Protein AF-A0A7C7C1B9-F1 (afdb_monomer)

Foldseek 3Di:
DVVVVVVVVVVVVVVVVVPPPVPPDDDDDDLPPVPPVDNDPVSVVVVVVCVVCVDPPLAWDDDPWKIKGWPFFAFPVVLQVVQVPDPDDKGWAALVRLQVCLVSDDQAAKEFHPDDAPVQWGWIAHSNPRDIDTDNDRDRHRYITMIMDTHDQDKDKDKQKDLDPVSRVVVVVVCVVVVKDWDDDWDWDPDDPGTMTMTMTMDTDD

pLDDT: mean 80.27, std 14.42, range [42.56, 96.5]

Secondary structure (DSSP, 8-state):
-HHHHHHHHHHHHHHHTS--------SSPPS-SS-SSS--HHHHHHHHHHTT-SS-TTTEEE-SSEEEEEEEE--HHHHHHHHHHSSSS-EEPPHHHHHHTTTTS-TT-EEE-----BTTBEEEEETTT--EEEES---TTTEEEEEEEE---PEEEEEEEESSHHHHHHHHHHHHHTTPEEEEEEEEE-SSSS-EEEEEEEEE--

Mean predicted aligned error: 16.55 Å

Nearest PDB structures (foldseek):
  8uch-assembly1_A-2  TM=5.523E-01  e=2.342E+00  Palaeococcus pacificus DY20341
  8ucg-assembly1_B  TM=5.510E-01  e=2.798E+00  Pa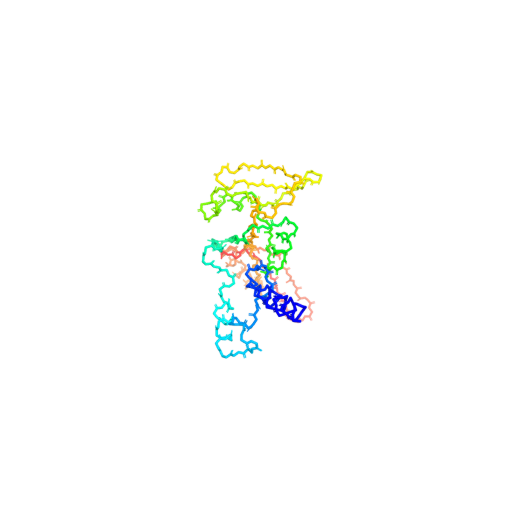laeococcus pacificus DY20341
  8uce-assembly1_B-2  TM=5.538E-01  e=4.771E+00  Palaeococcus pacificus DY20341
  7dl8-assembly1_B  TM=6.533E-01  e=8.635E+00  Trypanosoma brucei
  7dl8-assembly1_C  TM=4.829E-01  e=9.723E+00  Trypanosoma brucei

Structure (mmCIF, N/CA/C/O backbone):
data_AF-A0A7C7C1B9-F1
#
_entry.id   AF-A0A7C7C1B9-F1
#
loop_
_atom_site.group_PDB
_atom_site.id
_atom_site.type_symbol
_atom_site.label_atom_id
_atom_site.label_alt_id
_atom_site.label_comp_id
_atom_site.label_asym_id
_atom_site.label_entity_id
_atom_site.label_seq_id
_atom_site.pdbx_PDB_ins_code
_atom_site.Cartn_x
_atom_site.Cartn_y
_atom_site.Cartn_z
_atom_site.occupancy
_atom_site.B_iso_or_equiv
_atom_site.auth_seq_id
_atom_site.auth_comp_id
_atom_site.auth_asym_id
_atom_site.auth_atom_id
_atom_site.pdbx_PDB_model_num
ATOM 1 N N . MET A 1 1 ? 59.249 -23.627 -19.022 1.00 55.31 1 MET A N 1
ATOM 2 C CA . MET A 1 1 ? 59.099 -22.257 -18.481 1.00 55.31 1 MET A CA 1
ATOM 3 C C . MET A 1 1 ? 57.807 -21.591 -18.950 1.00 55.31 1 MET A C 1
ATOM 5 O O . MET A 1 1 ? 57.074 -21.107 -18.104 1.00 55.31 1 MET A O 1
ATOM 9 N N . ASN A 1 2 ? 57.465 -21.652 -20.243 1.00 53.84 2 ASN A N 1
ATOM 10 C CA . ASN A 1 2 ? 56.267 -20.988 -20.789 1.00 53.84 2 ASN A CA 1
ATOM 11 C C . ASN A 1 2 ? 54.947 -21.458 -20.151 1.00 53.84 2 ASN A C 1
ATOM 13 O O . ASN A 1 2 ? 54.157 -20.623 -19.739 1.00 53.84 2 ASN A O 1
ATOM 17 N N . TYR A 1 3 ? 54.757 -22.766 -19.949 1.00 66.44 3 TYR A N 1
ATOM 18 C CA . TYR A 1 3 ? 53.539 -23.308 -19.323 1.00 66.44 3 TYR A CA 1
ATOM 19 C C . TYR A 1 3 ? 53.354 -22.902 -17.854 1.00 66.44 3 TYR A C 1
ATOM 21 O O . TYR A 1 3 ? 52.227 -22.758 -17.393 1.00 66.44 3 TYR A O 1
ATOM 29 N N . LEU A 1 4 ? 54.458 -22.682 -17.131 1.00 71.50 4 LEU A N 1
ATOM 30 C CA . LEU A 1 4 ? 54.432 -22.224 -15.740 1.00 71.50 4 LEU A CA 1
ATOM 31 C C . LEU A 1 4 ? 53.971 -20.768 -15.655 1.00 71.50 4 LEU A C 1
ATOM 33 O O . LEU A 1 4 ? 53.161 -20.436 -14.801 1.00 71.50 4 LEU A O 1
ATOM 37 N N . ILE A 1 5 ? 54.434 -19.927 -16.583 1.00 75.81 5 ILE A N 1
ATOM 38 C CA . ILE A 1 5 ? 54.015 -18.524 -16.681 1.00 75.81 5 ILE A CA 1
ATOM 39 C C . ILE A 1 5 ? 52.535 -18.440 -17.082 1.00 75.81 5 ILE A C 1
ATOM 41 O O . ILE A 1 5 ? 51.790 -17.665 -16.493 1.00 75.81 5 ILE A O 1
ATOM 45 N N . THR A 1 6 ? 52.076 -19.281 -18.016 1.00 76.50 6 THR A N 1
ATOM 46 C CA . THR A 1 6 ? 50.658 -19.334 -18.412 1.00 76.50 6 THR A CA 1
ATOM 47 C C . THR A 1 6 ? 49.750 -19.760 -17.256 1.00 76.50 6 THR A C 1
ATOM 49 O O . THR A 1 6 ? 48.696 -19.162 -17.069 1.00 76.50 6 THR A O 1
ATOM 52 N N . LEU A 1 7 ? 50.169 -20.736 -16.443 1.00 75.25 7 LEU A N 1
ATOM 53 C CA . LEU A 1 7 ? 49.433 -21.159 -15.245 1.00 75.25 7 LEU A CA 1
ATOM 54 C C . LEU A 1 7 ? 49.369 -20.062 -14.178 1.00 75.25 7 LEU A C 1
ATOM 56 O O . LEU A 1 7 ? 48.325 -19.872 -13.562 1.00 75.25 7 LEU A O 1
ATOM 60 N N . LEU A 1 8 ? 50.458 -19.315 -13.991 1.00 75.94 8 LEU A N 1
ATOM 61 C CA . LEU A 1 8 ? 50.521 -18.208 -13.036 1.00 75.94 8 LEU A CA 1
ATOM 62 C C . LEU A 1 8 ? 49.602 -17.051 -13.449 1.00 75.94 8 LEU A C 1
ATOM 64 O O . LEU A 1 8 ? 48.880 -16.513 -12.615 1.00 75.94 8 LEU A O 1
ATOM 68 N N . ILE A 1 9 ? 49.574 -16.713 -14.741 1.00 74.81 9 ILE A N 1
ATOM 69 C CA . ILE A 1 9 ? 48.683 -15.678 -15.285 1.00 74.81 9 ILE A CA 1
ATOM 70 C C . ILE A 1 9 ? 47.219 -16.134 -15.222 1.00 74.81 9 ILE A C 1
ATOM 72 O O . ILE A 1 9 ? 46.364 -15.354 -14.810 1.00 74.81 9 ILE A O 1
ATOM 76 N N . ALA A 1 10 ? 46.928 -17.397 -15.554 1.00 71.31 10 ALA A N 1
ATOM 77 C CA . ALA A 1 10 ? 45.582 -17.955 -15.439 1.00 71.31 10 ALA A CA 1
ATOM 78 C C . ALA A 1 10 ? 45.087 -17.926 -13.983 1.00 71.31 10 ALA A C 1
ATOM 80 O O . ALA A 1 10 ? 43.992 -17.429 -13.726 1.00 71.31 10 ALA A O 1
ATOM 81 N N . ALA A 1 11 ? 45.916 -18.352 -13.024 1.00 69.69 11 ALA A N 1
ATOM 82 C CA . ALA A 1 11 ? 45.589 -18.304 -11.601 1.00 69.69 11 ALA A CA 1
ATOM 83 C C . ALA A 1 11 ? 45.361 -16.866 -11.104 1.00 69.69 11 ALA A C 1
ATOM 85 O O . ALA A 1 11 ? 44.390 -16.615 -10.398 1.00 69.69 11 ALA A O 1
ATOM 86 N N . LEU A 1 12 ? 46.196 -15.902 -11.500 1.00 68.69 12 LEU A N 1
ATOM 87 C CA . LEU A 1 12 ? 46.015 -14.495 -11.117 1.00 68.69 12 LEU A CA 1
ATOM 88 C C . LEU A 1 12 ? 44.748 -13.882 -11.734 1.00 68.69 12 LEU A C 1
ATOM 90 O O . LEU A 1 12 ? 44.029 -13.158 -11.051 1.00 68.69 12 LEU A O 1
ATOM 94 N N . SER A 1 13 ? 44.434 -14.212 -12.991 1.00 65.38 13 SER A N 1
ATOM 95 C CA . SER A 1 13 ? 43.221 -13.726 -13.661 1.00 65.38 13 SER A CA 1
ATOM 96 C C . SER A 1 13 ? 41.937 -14.316 -13.066 1.00 65.38 13 SER A C 1
ATOM 98 O O . SER A 1 13 ? 40.980 -13.581 -12.857 1.00 65.38 13 SER A O 1
ATOM 100 N N . LEU A 1 14 ? 41.925 -15.604 -12.704 1.00 58.59 14 LEU A N 1
ATOM 101 C CA . LEU A 1 14 ? 40.762 -16.265 -12.098 1.00 58.59 14 LEU A CA 1
ATOM 102 C C . LEU A 1 14 ? 40.470 -15.764 -10.674 1.00 58.59 14 LEU A C 1
ATOM 104 O O . LEU A 1 14 ? 39.310 -15.709 -10.282 1.00 58.59 14 LEU A O 1
ATOM 108 N N . ASN A 1 15 ? 41.493 -15.343 -9.921 1.00 58.72 15 ASN A N 1
ATOM 109 C CA . ASN A 1 15 ? 41.298 -14.712 -8.610 1.00 58.72 15 ASN A CA 1
ATOM 110 C C . ASN A 1 15 ? 40.825 -13.250 -8.725 1.00 58.72 15 ASN A C 1
ATOM 112 O O . ASN A 1 15 ? 40.038 -12.801 -7.893 1.00 58.72 15 ASN A O 1
ATOM 116 N N . ALA A 1 16 ? 41.245 -12.520 -9.768 1.00 55.50 16 ALA A N 1
ATOM 117 C CA . ALA A 1 16 ? 40.831 -11.132 -9.998 1.00 55.50 16 ALA A CA 1
ATOM 118 C C . ALA A 1 16 ? 39.335 -10.988 -10.346 1.00 55.50 16 ALA A C 1
ATOM 120 O O . ALA A 1 16 ? 38.751 -9.950 -10.056 1.00 55.50 16 ALA A O 1
ATOM 121 N N . PHE A 1 17 ? 38.704 -12.031 -10.901 1.00 52.88 17 PHE A N 1
ATOM 122 C CA . PHE A 1 17 ? 37.262 -12.057 -11.193 1.00 52.88 17 PHE A CA 1
ATOM 123 C C . PHE A 1 17 ? 36.397 -12.685 -10.084 1.00 52.88 17 PHE A C 1
ATOM 125 O O . PHE A 1 17 ? 35.184 -12.748 -10.247 1.00 52.88 17 PHE A O 1
ATOM 132 N N . SER A 1 18 ? 36.979 -13.118 -8.954 1.00 46.09 18 SER A N 1
ATOM 133 C CA . SER A 1 18 ? 36.190 -13.487 -7.759 1.00 46.09 18 SER A CA 1
ATOM 134 C C . SER A 1 18 ? 35.893 -12.300 -6.838 1.00 46.09 18 SER A C 1
ATOM 136 O O . SER A 1 18 ? 35.106 -12.430 -5.908 1.00 46.09 18 SER A O 1
ATOM 138 N N . GLN A 1 19 ? 36.439 -11.117 -7.145 1.00 44.91 19 GLN A N 1
ATOM 139 C CA . GLN A 1 19 ? 35.909 -9.851 -6.640 1.00 44.91 19 GLN A CA 1
ATOM 140 C C . GLN A 1 19 ? 34.651 -9.496 -7.438 1.00 44.91 19 GLN A C 1
ATOM 142 O O . GLN A 1 19 ? 34.566 -8.455 -8.087 1.00 44.91 19 GLN A O 1
ATOM 147 N N . SER A 1 20 ? 33.661 -10.390 -7.425 1.00 43.84 20 SER A N 1
ATOM 148 C CA . SER A 1 20 ? 32.293 -9.919 -7.512 1.00 43.84 20 SER A CA 1
ATOM 149 C C . SER A 1 20 ? 32.076 -9.134 -6.226 1.00 43.84 20 SER A C 1
ATOM 151 O O . SER A 1 20 ? 31.719 -9.700 -5.196 1.00 43.84 20 SER A O 1
ATOM 153 N N . ASP A 1 21 ? 32.344 -7.831 -6.285 1.00 43.69 21 ASP A N 1
ATOM 154 C CA . ASP A 1 21 ? 31.550 -6.860 -5.549 1.00 43.69 21 ASP A CA 1
ATOM 155 C C . ASP A 1 21 ? 30.103 -7.256 -5.857 1.00 43.69 21 ASP A C 1
ATOM 157 O O . ASP A 1 21 ? 29.580 -6.935 -6.924 1.00 43.69 21 ASP A O 1
ATOM 161 N N . GLY A 1 22 ? 29.504 -8.061 -4.975 1.00 42.56 22 GLY A N 1
ATOM 162 C CA . GLY A 1 22 ? 28.132 -8.564 -5.039 1.00 42.56 22 GLY A CA 1
ATOM 163 C C . GLY A 1 22 ? 27.126 -7.436 -4.831 1.00 42.56 22 GLY A C 1
ATOM 164 O O . GLY A 1 22 ? 26.158 -7.577 -4.094 1.00 42.56 22 GLY A O 1
ATOM 165 N N . ARG A 1 23 ? 27.380 -6.291 -5.467 1.00 47.28 23 ARG A N 1
ATOM 166 C CA . ARG A 1 23 ? 26.501 -5.141 -5.604 1.00 47.28 23 ARG A CA 1
ATOM 167 C C . ARG A 1 23 ? 25.443 -5.448 -6.655 1.00 47.28 23 ARG A C 1
ATOM 169 O O . ARG A 1 23 ? 25.322 -4.744 -7.647 1.00 47.28 23 ARG A O 1
ATOM 176 N N . GLU A 1 24 ? 24.683 -6.500 -6.432 1.00 46.44 24 GLU A N 1
ATOM 177 C CA . GLU A 1 24 ? 23.381 -6.675 -7.056 1.00 46.44 24 GLU A CA 1
ATOM 178 C C . GLU A 1 24 ? 22.491 -7.314 -5.992 1.00 46.44 24 GLU A C 1
ATOM 180 O O . GLU A 1 24 ? 22.375 -8.528 -5.859 1.00 46.44 24 GLU A O 1
ATOM 185 N N . TYR A 1 25 ? 21.919 -6.439 -5.160 1.00 44.84 25 TYR A N 1
ATOM 186 C CA . TYR A 1 25 ? 20.682 -6.729 -4.438 1.00 44.84 25 TYR A CA 1
ATOM 187 C C . TYR A 1 25 ? 19.632 -7.228 -5.453 1.00 44.84 25 TYR A C 1
ATOM 189 O O . TYR A 1 25 ? 19.584 -6.697 -6.566 1.00 44.84 25 TYR A O 1
ATOM 197 N N . PRO A 1 26 ? 18.775 -8.197 -5.081 1.00 56.22 26 PRO A N 1
ATOM 198 C CA . PRO A 1 26 ? 17.782 -7.902 -4.055 1.00 56.22 26 PRO A CA 1
ATOM 199 C C . PRO A 1 26 ? 17.567 -9.036 -3.036 1.00 56.22 26 PRO A C 1
ATOM 201 O O . PRO A 1 26 ? 17.027 -10.078 -3.382 1.00 56.22 26 PRO A O 1
ATOM 204 N N . PHE A 1 27 ? 17.900 -8.754 -1.769 1.00 48.44 27 PHE A N 1
ATOM 205 C CA . PHE A 1 27 ? 17.493 -9.463 -0.540 1.00 48.44 27 PHE A CA 1
ATOM 206 C C . PHE A 1 27 ? 17.884 -10.954 -0.365 1.00 48.44 27 PHE A C 1
ATOM 208 O O . PHE A 1 27 ? 17.813 -11.742 -1.306 1.00 48.44 27 PHE A O 1
ATOM 215 N N . PRO A 1 28 ? 18.194 -11.404 0.875 1.00 55.09 28 PRO A N 1
ATOM 216 C CA . PRO A 1 28 ? 18.396 -10.651 2.125 1.00 55.09 28 PRO A CA 1
ATOM 217 C C . PRO A 1 28 ? 19.850 -10.167 2.298 1.00 55.09 28 PRO A C 1
ATOM 219 O O . PRO A 1 28 ? 20.775 -10.759 1.744 1.00 55.09 28 PRO A O 1
ATOM 222 N N . SER A 1 29 ? 20.046 -9.105 3.088 1.00 61.16 29 SER A N 1
ATOM 223 C CA . SER A 1 29 ? 21.346 -8.492 3.409 1.00 61.16 29 SER A CA 1
ATOM 224 C C . SER A 1 29 ? 22.395 -9.522 3.834 1.00 61.16 29 SER A C 1
ATOM 226 O O . SER A 1 29 ? 22.133 -10.350 4.708 1.00 61.16 29 SER A O 1
ATOM 228 N N . ASN A 1 30 ? 23.597 -9.443 3.256 1.00 67.81 30 ASN A N 1
ATOM 229 C CA . ASN A 1 30 ? 24.732 -10.235 3.720 1.00 67.81 30 ASN A CA 1
ATOM 230 C C . ASN A 1 30 ? 25.112 -9.786 5.148 1.00 67.81 30 ASN A C 1
ATOM 232 O O . ASN A 1 30 ? 25.435 -8.611 5.322 1.00 67.81 30 ASN A O 1
ATOM 236 N N . PRO A 1 31 ? 25.076 -10.673 6.161 1.00 70.12 31 PRO A N 1
ATOM 237 C CA . PRO A 1 31 ? 25.406 -10.319 7.543 1.00 70.12 31 PRO A CA 1
ATOM 238 C C . PRO A 1 31 ? 26.904 -10.073 7.787 1.00 70.12 31 PRO A C 1
ATOM 240 O O . PRO A 1 31 ? 27.262 -9.679 8.889 1.00 70.12 31 PRO A O 1
ATOM 243 N N . ASP A 1 32 ? 27.762 -10.323 6.797 1.00 76.75 32 ASP A N 1
ATOM 244 C CA . ASP A 1 32 ? 29.172 -9.918 6.760 1.00 76.75 32 ASP A CA 1
ATOM 245 C C . ASP A 1 32 ? 29.302 -8.737 5.780 1.00 76.75 32 ASP A C 1
ATOM 247 O O . ASP A 1 32 ? 29.517 -8.915 4.577 1.00 76.75 32 ASP A O 1
ATOM 251 N N . VAL A 1 33 ? 29.036 -7.527 6.278 1.00 71.38 33 VAL A N 1
ATOM 252 C CA . VAL A 1 33 ? 28.913 -6.311 5.455 1.00 71.38 33 VAL A CA 1
ATOM 253 C C . VAL A 1 33 ? 30.269 -5.893 4.893 1.00 71.38 33 VAL A C 1
ATOM 255 O O . VAL A 1 33 ? 30.353 -5.414 3.760 1.00 71.38 33 VAL A O 1
ATOM 258 N N . ASN A 1 34 ? 31.334 -6.088 5.667 1.00 77.75 34 ASN A N 1
ATOM 259 C CA . ASN A 1 34 ? 32.685 -5.708 5.272 1.00 77.75 34 ASN A CA 1
ATOM 260 C C . ASN A 1 34 ? 33.427 -6.804 4.471 1.00 77.75 34 ASN A C 1
ATOM 262 O O . ASN A 1 34 ? 34.518 -6.540 3.955 1.00 77.75 34 ASN A O 1
ATOM 266 N N . ALA A 1 35 ? 32.814 -7.985 4.319 1.00 72.44 35 ALA A N 1
ATOM 267 C CA . ALA A 1 35 ? 33.312 -9.144 3.583 1.00 72.44 35 ALA A CA 1
ATOM 268 C C . ALA A 1 35 ? 34.678 -9.663 4.073 1.00 72.44 35 ALA A C 1
ATOM 270 O O . ALA A 1 35 ? 35.482 -10.166 3.278 1.00 72.44 35 ALA A O 1
ATOM 271 N N . ASP A 1 36 ? 34.959 -9.546 5.373 1.00 81.00 36 ASP A N 1
ATOM 272 C CA . ASP A 1 36 ? 36.196 -10.041 5.987 1.00 81.00 36 ASP A CA 1
ATOM 273 C C . ASP A 1 36 ? 36.152 -11.545 6.321 1.00 81.00 36 ASP A C 1
ATOM 275 O O . ASP A 1 36 ? 37.164 -12.132 6.729 1.00 81.00 36 ASP A O 1
ATOM 279 N N . GLY A 1 37 ? 35.009 -12.191 6.070 1.00 78.62 37 GLY A N 1
ATOM 280 C CA . GLY A 1 37 ? 34.771 -13.609 6.308 1.00 78.62 37 GLY A CA 1
ATOM 281 C C . GLY A 1 37 ? 34.319 -13.922 7.734 1.00 78.62 37 GLY A C 1
ATOM 282 O O . GLY A 1 37 ? 34.169 -15.102 8.073 1.00 78.62 37 GLY A O 1
ATOM 283 N N . TYR A 1 38 ? 34.105 -12.905 8.569 1.00 78.88 38 TYR A N 1
ATOM 284 C CA . TYR A 1 38 ? 33.596 -13.017 9.925 1.00 78.88 38 TYR A CA 1
ATOM 285 C C . TYR A 1 38 ? 32.399 -12.083 10.124 1.00 78.88 38 TYR A C 1
ATOM 287 O O . TYR A 1 38 ? 32.265 -11.043 9.503 1.00 78.88 38 TYR A O 1
ATOM 295 N N . ILE A 1 39 ? 31.507 -12.457 11.041 1.00 80.25 39 ILE A N 1
ATOM 296 C CA . ILE A 1 39 ? 30.432 -11.565 11.486 1.00 80.25 39 ILE A CA 1
ATOM 297 C C . ILE A 1 39 ? 30.918 -10.912 12.777 1.00 80.25 39 ILE A C 1
ATOM 299 O O . ILE A 1 39 ? 30.877 -11.521 13.853 1.00 80.25 39 ILE A O 1
ATOM 303 N N . GLY A 1 40 ? 31.467 -9.707 12.649 1.00 83.44 40 GLY A N 1
ATOM 304 C CA . GLY A 1 40 ? 32.013 -8.919 13.743 1.00 83.44 40 GLY A CA 1
ATOM 305 C C . GLY A 1 40 ? 30.997 -7.966 14.373 1.00 83.44 40 GLY A C 1
ATOM 306 O O . GLY A 1 40 ? 29.834 -7.881 13.988 1.00 83.44 40 GLY A O 1
ATOM 307 N N . LEU A 1 41 ? 31.456 -7.204 15.372 1.00 80.75 41 LEU A N 1
ATOM 308 C CA . LEU A 1 41 ? 30.642 -6.154 15.994 1.00 80.75 41 LEU A CA 1
ATOM 309 C C . LEU A 1 41 ? 30.251 -5.070 14.983 1.00 80.75 41 LEU A C 1
ATOM 311 O O . LEU A 1 41 ? 29.143 -4.559 15.059 1.00 80.75 41 LEU A O 1
ATOM 315 N N . ASN A 1 42 ? 31.144 -4.730 14.054 1.00 78.44 42 ASN A N 1
ATOM 316 C CA . ASN A 1 42 ? 30.860 -3.728 13.031 1.00 78.44 42 ASN A CA 1
ATOM 317 C C . ASN A 1 42 ? 29.778 -4.225 12.069 1.00 78.44 42 ASN A C 1
ATOM 319 O O . ASN A 1 42 ? 28.822 -3.502 11.839 1.00 78.44 42 ASN A O 1
ATOM 323 N N . ASP A 1 43 ? 29.851 -5.482 11.622 1.00 79.69 43 ASP A N 1
ATOM 324 C CA . ASP A 1 43 ? 28.824 -6.067 10.754 1.00 79.69 43 ASP A CA 1
ATOM 325 C C . ASP A 1 43 ? 27.478 -6.171 11.471 1.00 79.69 43 ASP A C 1
ATOM 327 O O . ASP A 1 43 ? 26.436 -5.923 10.876 1.00 79.69 43 ASP A O 1
ATOM 331 N N . LEU A 1 44 ? 27.488 -6.463 12.777 1.00 72.94 44 LEU A N 1
ATOM 332 C CA . LEU A 1 44 ? 26.282 -6.447 13.603 1.00 72.94 44 LEU A CA 1
ATOM 333 C C . LEU A 1 44 ? 25.705 -5.032 13.764 1.00 72.94 44 LEU A C 1
ATOM 335 O O . LEU A 1 44 ? 24.488 -4.883 13.765 1.00 72.94 44 LEU A O 1
ATOM 339 N N . LEU A 1 45 ? 26.540 -4.005 13.925 1.00 75.00 45 LEU A N 1
ATOM 340 C CA . LEU A 1 45 ? 26.090 -2.615 14.035 1.00 75.00 45 LEU A CA 1
ATOM 341 C C . LEU A 1 45 ? 25.545 -2.093 12.704 1.00 75.00 45 LEU A C 1
ATOM 343 O O . LEU A 1 45 ? 24.484 -1.479 12.713 1.00 75.00 45 LEU A O 1
ATOM 347 N N . ASP A 1 46 ? 26.195 -2.413 11.586 1.00 72.75 46 ASP A N 1
ATOM 348 C CA . ASP A 1 46 ? 25.722 -2.079 10.240 1.00 72.75 46 ASP A CA 1
ATOM 349 C C . ASP A 1 46 ? 24.421 -2.831 9.922 1.00 72.75 46 ASP A C 1
ATOM 351 O O . ASP A 1 46 ? 23.464 -2.260 9.400 1.00 72.75 46 ASP A O 1
ATOM 355 N N . LEU A 1 47 ? 24.330 -4.108 10.312 1.00 73.31 47 LEU A N 1
ATOM 356 C CA . LEU A 1 47 ? 23.097 -4.881 10.202 1.00 73.31 47 LEU A CA 1
ATOM 357 C C . LEU A 1 47 ? 21.975 -4.255 11.038 1.00 73.31 47 LEU A C 1
ATOM 359 O O . LEU A 1 47 ? 20.855 -4.173 10.553 1.00 73.31 47 LEU A O 1
ATOM 363 N N . LEU A 1 48 ? 22.253 -3.802 12.265 1.00 67.50 48 LEU A N 1
ATOM 364 C CA . LEU A 1 48 ? 21.281 -3.128 13.136 1.00 67.50 48 LEU A CA 1
ATOM 365 C C . LEU A 1 48 ? 20.919 -1.713 12.654 1.00 67.50 48 LEU A C 1
ATOM 367 O O . LEU A 1 48 ? 19.807 -1.263 12.912 1.00 67.50 48 LEU A O 1
ATOM 371 N N . GLU A 1 49 ? 21.819 -1.018 11.956 1.00 68.00 49 GLU A N 1
ATOM 372 C CA . GLU A 1 49 ? 21.537 0.264 11.298 1.00 68.00 49 GLU A CA 1
ATOM 373 C C . GLU A 1 49 ? 20.577 0.078 10.114 1.00 68.00 49 GLU A C 1
ATOM 375 O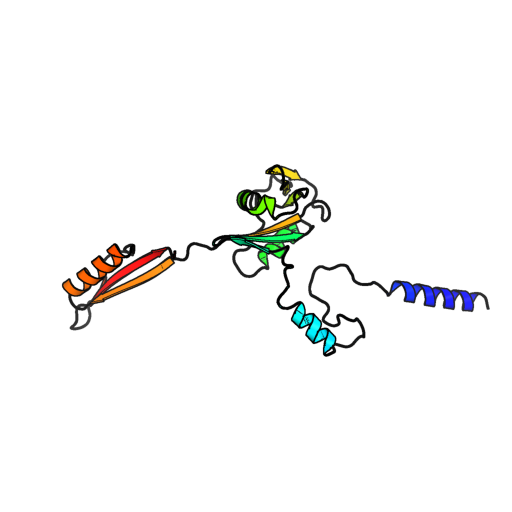 O . GLU A 1 49 ? 19.669 0.887 9.911 1.00 68.00 49 GLU A O 1
ATOM 380 N N . VAL A 1 50 ? 20.723 -1.029 9.379 1.00 62.88 50 VAL A N 1
ATOM 381 C CA . VAL A 1 50 ? 19.821 -1.417 8.285 1.00 62.88 50 VAL A CA 1
ATOM 382 C C . VAL A 1 50 ? 18.501 -2.003 8.815 1.00 62.88 50 VAL A C 1
ATOM 384 O O . VAL A 1 50 ? 17.436 -1.700 8.271 1.00 62.88 50 VAL A O 1
ATOM 387 N N . TYR A 1 51 ? 18.528 -2.782 9.904 1.00 59.06 51 TYR A N 1
ATOM 388 C CA . TYR A 1 51 ? 17.345 -3.322 10.592 1.00 59.06 51 TYR A CA 1
ATOM 389 C C . TYR A 1 51 ? 16.600 -2.211 11.354 1.00 59.06 51 TYR A C 1
ATOM 391 O O . TYR A 1 51 ? 16.707 -2.041 12.567 1.00 59.06 51 TYR A O 1
ATOM 399 N N . GLY A 1 52 ? 15.827 -1.436 10.600 1.00 52.84 52 GLY A N 1
ATOM 400 C CA . GLY A 1 52 ? 15.101 -0.246 11.052 1.00 52.84 52 GLY A CA 1
ATOM 401 C C . GLY A 1 52 ? 14.969 0.818 9.958 1.00 52.84 52 GLY A C 1
ATOM 402 O O . GLY A 1 52 ? 14.136 1.713 10.083 1.00 52.84 52 GLY A O 1
ATOM 403 N N . GLN A 1 53 ? 15.751 0.686 8.879 1.00 51.84 53 GLN A N 1
ATOM 404 C CA . GLN A 1 53 ? 15.748 1.532 7.683 1.00 51.84 53 GLN A CA 1
ATOM 405 C C . GLN A 1 53 ? 15.553 0.722 6.389 1.00 51.84 53 GLN A C 1
ATOM 407 O O . GLN A 1 53 ? 16.023 1.135 5.332 1.00 51.84 53 GLN A O 1
ATOM 412 N N . GLU A 1 54 ? 14.860 -0.426 6.434 1.00 51.94 54 GLU A N 1
ATOM 413 C CA . GLU A 1 54 ? 14.610 -1.268 5.241 1.00 51.94 54 GLU A CA 1
ATOM 414 C C . GLU A 1 54 ? 13.969 -0.499 4.070 1.00 51.94 54 GLU A C 1
ATOM 416 O O . GLU A 1 54 ? 14.032 -0.941 2.923 1.00 51.94 54 GLU A O 1
ATOM 421 N N . PHE A 1 55 ? 13.416 0.681 4.352 1.00 53.25 55 PHE A N 1
ATOM 422 C CA . PHE A 1 55 ? 12.998 1.661 3.368 1.00 53.25 55 PHE A CA 1
ATOM 423 C C . PHE A 1 55 ? 13.774 2.956 3.596 1.00 53.25 55 PHE A C 1
ATOM 425 O O . PHE A 1 55 ? 13.708 3.552 4.674 1.00 53.25 55 PHE A O 1
ATOM 432 N N . GLY A 1 56 ? 14.493 3.411 2.570 1.00 58.09 56 GLY A N 1
ATOM 433 C CA . GLY A 1 56 ? 15.030 4.764 2.561 1.00 58.09 56 GLY A CA 1
ATOM 434 C C . GLY A 1 56 ? 13.892 5.783 2.736 1.00 58.09 56 GLY A C 1
ATOM 435 O O . GLY A 1 56 ? 12.758 5.510 2.326 1.00 58.09 56 GLY A O 1
ATOM 436 N N . PRO A 1 57 ? 14.157 6.972 3.305 1.00 53.62 57 PRO A N 1
ATOM 437 C CA . PRO A 1 57 ? 13.138 8.014 3.484 1.00 53.62 57 PRO A CA 1
ATOM 438 C C . PRO A 1 57 ? 12.451 8.426 2.168 1.00 53.62 57 PRO A C 1
ATOM 440 O O . PRO A 1 57 ? 11.343 8.950 2.198 1.00 53.62 57 PRO A O 1
ATOM 443 N N . ASP A 1 58 ? 13.076 8.128 1.027 1.00 66.56 58 ASP A N 1
ATOM 444 C CA . ASP A 1 58 ? 12.582 8.418 -0.321 1.00 66.56 58 ASP A CA 1
ATOM 445 C C . ASP A 1 58 ? 11.803 7.245 -0.956 1.00 66.56 58 ASP A C 1
ATOM 447 O O . ASP A 1 58 ? 11.580 7.232 -2.167 1.00 66.56 58 ASP A O 1
ATOM 451 N N . GLN A 1 59 ? 11.453 6.215 -0.180 1.00 77.75 59 GLN A N 1
ATOM 452 C CA . GLN A 1 59 ? 10.758 5.024 -0.682 1.00 77.75 59 GLN A CA 1
ATOM 453 C C . GLN A 1 59 ? 9.365 4.853 -0.084 1.00 77.75 59 GLN A C 1
ATOM 455 O O . GLN A 1 59 ? 8.479 4.379 -0.788 1.00 77.75 59 GLN A O 1
ATOM 460 N N . LEU A 1 60 ? 9.152 5.236 1.179 1.00 85.62 60 LEU A N 1
ATOM 461 C CA . LEU A 1 60 ? 7.861 5.123 1.856 1.00 85.62 60 LEU A CA 1
ATOM 462 C C . LEU A 1 60 ? 7.182 6.490 1.956 1.00 85.62 60 LEU A C 1
ATOM 464 O O . LEU A 1 60 ? 7.621 7.365 2.699 1.00 85.62 60 LEU A O 1
ATOM 468 N N . PHE A 1 61 ? 6.048 6.629 1.282 1.00 87.44 61 PHE A N 1
ATOM 469 C CA . PHE A 1 61 ? 5.217 7.826 1.322 1.00 87.44 61 PHE A CA 1
ATOM 470 C C . PHE A 1 61 ? 3.867 7.476 1.926 1.00 87.44 61 PHE A C 1
ATOM 472 O O . PHE A 1 61 ? 3.274 6.454 1.589 1.00 87.44 61 PHE A O 1
ATOM 479 N N . TYR A 1 62 ? 3.362 8.295 2.841 1.00 88.50 62 TYR A N 1
ATOM 480 C CA . TYR A 1 62 ? 2.145 7.958 3.566 1.00 88.50 62 TYR A CA 1
ATOM 481 C C . TYR A 1 62 ? 1.276 9.169 3.871 1.00 88.50 62 TYR A C 1
ATOM 483 O O . TYR A 1 62 ? 1.685 10.325 3.838 1.00 88.50 62 TYR A O 1
ATOM 491 N N . THR A 1 63 ? 0.029 8.848 4.164 1.00 85.31 63 THR A N 1
ATOM 492 C CA . THR A 1 63 ? -1.013 9.722 4.686 1.00 85.31 63 THR A CA 1
ATOM 493 C C . THR A 1 63 ? -1.640 9.031 5.894 1.00 85.31 63 THR A C 1
ATOM 495 O O . THR A 1 63 ? -1.275 7.904 6.216 1.00 85.31 63 THR A O 1
ATOM 498 N N . GLU A 1 64 ? -2.614 9.662 6.543 1.00 80.38 64 GLU A N 1
ATOM 499 C CA . GLU A 1 64 ? -3.309 9.072 7.700 1.00 80.38 64 GLU A CA 1
ATOM 500 C C . GLU A 1 64 ? -3.963 7.713 7.391 1.00 80.38 64 GLU A C 1
ATOM 502 O O . GLU A 1 64 ? -4.072 6.864 8.268 1.00 80.38 64 GLU A O 1
ATOM 507 N N . THR A 1 65 ? -4.378 7.486 6.140 1.00 84.81 65 THR A N 1
ATOM 508 C CA . THR A 1 65 ? -5.195 6.323 5.754 1.00 84.81 65 THR A CA 1
ATOM 509 C C . THR A 1 65 ? -4.577 5.438 4.682 1.00 84.81 65 THR A C 1
ATOM 511 O O . THR A 1 65 ? -5.111 4.374 4.387 1.00 84.81 65 THR A O 1
ATOM 514 N N . GLU A 1 66 ? -3.477 5.845 4.056 1.00 90.69 66 GLU A N 1
ATOM 515 C CA . GLU A 1 66 ? -2.864 5.099 2.955 1.00 90.69 66 GLU A CA 1
ATOM 516 C C . GLU A 1 66 ? -1.358 5.318 2.956 1.00 90.69 66 GLU A C 1
ATOM 518 O O . GLU A 1 66 ? -0.905 6.425 3.252 1.00 90.69 66 GLU A O 1
ATOM 523 N N . ALA A 1 67 ? -0.605 4.300 2.555 1.00 91.19 67 ALA A N 1
ATOM 524 C CA . ALA A 1 67 ? 0.831 4.391 2.342 1.00 91.19 67 ALA A CA 1
ATOM 525 C C . ALA A 1 67 ? 1.222 3.682 1.048 1.00 91.19 67 ALA A C 1
ATOM 527 O O . ALA A 1 67 ? 0.666 2.633 0.719 1.00 91.19 67 ALA A O 1
ATOM 528 N N . VAL A 1 68 ? 2.171 4.261 0.321 1.00 92.88 68 VAL A N 1
ATOM 529 C CA . VAL A 1 68 ? 2.795 3.669 -0.855 1.00 92.88 68 VAL A CA 1
ATOM 530 C C . VAL A 1 68 ? 4.289 3.498 -0.616 1.00 92.88 68 VAL A C 1
ATOM 532 O O . VAL A 1 68 ? 4.938 4.337 0.001 1.00 92.88 68 VAL A O 1
ATOM 535 N N . LEU A 1 69 ? 4.826 2.405 -1.131 1.00 91.56 69 LEU A N 1
ATOM 536 C CA . LEU A 1 69 ? 6.220 2.036 -1.038 1.00 91.56 69 LEU A CA 1
ATOM 537 C C . LEU A 1 69 ? 6.785 1.810 -2.445 1.00 91.56 69 LEU A C 1
ATOM 539 O O . LEU A 1 69 ? 6.347 0.888 -3.131 1.00 91.56 69 LEU A O 1
ATOM 543 N N . ASP A 1 70 ? 7.736 2.636 -2.885 1.00 91.88 70 ASP A N 1
ATOM 544 C CA . ASP A 1 70 ? 8.449 2.478 -4.162 1.00 91.88 70 ASP A CA 1
ATOM 545 C C . ASP A 1 70 ? 9.656 1.544 -3.982 1.00 91.88 70 ASP A C 1
ATOM 547 O O . ASP A 1 70 ? 10.682 1.914 -3.408 1.00 91.88 70 ASP A O 1
ATOM 551 N N . LEU A 1 71 ? 9.532 0.325 -4.506 1.00 88.69 71 LEU A N 1
ATOM 552 C CA . LEU A 1 71 ? 10.549 -0.724 -4.410 1.00 88.69 71 LEU A CA 1
ATOM 553 C C . LEU A 1 71 ? 11.578 -0.688 -5.549 1.00 88.69 71 LEU A C 1
ATOM 555 O O . LEU A 1 71 ? 12.458 -1.544 -5.616 1.00 88.69 71 LEU A O 1
ATOM 559 N N . GLY A 1 72 ? 11.497 0.280 -6.463 1.00 89.31 72 GLY A N 1
ATOM 560 C CA . GLY A 1 72 ? 12.402 0.340 -7.605 1.00 89.31 72 GLY A CA 1
ATOM 561 C C . GLY A 1 72 ? 11.945 -0.458 -8.817 1.00 89.31 72 GLY A C 1
ATOM 562 O O . GLY A 1 72 ? 10.794 -0.875 -8.930 1.00 89.31 72 GLY A O 1
ATOM 563 N N . ALA A 1 73 ? 12.852 -0.585 -9.783 1.00 89.50 73 ALA A N 1
ATOM 564 C CA . ALA A 1 73 ? 12.595 -1.271 -11.042 1.00 89.50 73 ALA A CA 1
ATOM 565 C C . ALA A 1 73 ? 12.697 -2.791 -10.848 1.00 89.50 73 ALA A C 1
ATOM 567 O O . ALA A 1 73 ? 13.677 -3.260 -10.273 1.00 89.50 73 ALA A O 1
ATOM 568 N N . MET A 1 74 ? 11.676 -3.535 -11.280 1.00 88.81 74 MET A N 1
ATOM 569 C CA . MET A 1 74 ? 11.636 -4.998 -11.171 1.00 88.81 74 MET A CA 1
ATOM 570 C C . MET A 1 74 ? 10.638 -5.624 -12.149 1.00 88.81 74 MET A C 1
ATOM 572 O O . MET A 1 74 ? 9.840 -4.914 -12.768 1.00 88.81 74 MET A O 1
ATOM 576 N N . TYR A 1 75 ? 10.664 -6.951 -12.293 1.00 90.75 75 TYR A N 1
ATOM 577 C CA . TYR A 1 75 ? 9.655 -7.670 -13.077 1.00 90.75 75 TYR A CA 1
ATOM 578 C C . TYR A 1 75 ? 8.273 -7.593 -12.405 1.00 90.75 75 TYR A C 1
ATOM 580 O O . TYR A 1 75 ? 8.161 -7.461 -11.187 1.00 90.75 75 TYR A O 1
ATOM 588 N N . TYR A 1 76 ? 7.194 -7.696 -13.177 1.00 90.81 76 TYR A N 1
ATOM 589 C CA . TYR A 1 76 ? 5.826 -7.635 -12.659 1.00 90.81 76 TYR A CA 1
ATOM 590 C C . TYR A 1 76 ? 5.547 -8.758 -11.657 1.00 90.81 76 TYR A C 1
ATOM 592 O O . TYR A 1 76 ? 4.987 -8.511 -10.590 1.00 90.81 76 TYR A O 1
ATOM 600 N N . GLY A 1 77 ? 5.970 -9.987 -11.972 1.00 89.19 77 GLY A N 1
ATOM 601 C CA . GLY A 1 77 ? 5.800 -11.125 -11.064 1.00 89.19 77 GLY A CA 1
ATOM 602 C C . GLY A 1 77 ? 6.537 -10.932 -9.737 1.00 89.19 77 GLY A C 1
ATOM 603 O O . GLY A 1 77 ? 6.004 -11.267 -8.680 1.00 89.19 77 GLY A O 1
ATOM 604 N N . GLU A 1 78 ? 7.727 -10.330 -9.784 1.00 90.62 78 GLU A N 1
ATOM 605 C CA . GLU A 1 78 ? 8.482 -9.949 -8.589 1.00 90.62 78 GLU A CA 1
ATOM 606 C C . GLU A 1 78 ? 7.765 -8.844 -7.820 1.00 90.62 78 GLU A C 1
ATOM 608 O O . GLU A 1 78 ? 7.627 -8.962 -6.611 1.00 90.62 78 GLU A O 1
ATOM 613 N N . CYS A 1 79 ? 7.228 -7.830 -8.501 1.00 92.62 79 CYS A N 1
ATOM 614 C CA . CYS A 1 79 ? 6.468 -6.759 -7.862 1.00 92.62 79 CYS A CA 1
ATOM 615 C C . CYS A 1 79 ? 5.266 -7.294 -7.080 1.00 92.62 79 CYS A C 1
ATOM 617 O O . CYS A 1 79 ? 5.085 -6.967 -5.908 1.00 92.62 79 CYS A O 1
ATOM 619 N N . VAL A 1 80 ? 4.478 -8.175 -7.700 1.00 92.62 80 VAL A N 1
ATOM 620 C CA . VAL A 1 80 ? 3.343 -8.829 -7.036 1.00 92.62 80 VAL A CA 1
ATOM 621 C C . VAL A 1 80 ? 3.814 -9.632 -5.822 1.00 92.62 80 VAL A C 1
ATOM 623 O O . VAL A 1 80 ? 3.225 -9.513 -4.746 1.00 92.62 80 VAL A O 1
ATOM 626 N N . LEU A 1 81 ? 4.885 -10.418 -5.974 1.00 91.81 81 LEU A N 1
ATOM 627 C CA . LEU A 1 81 ? 5.427 -11.238 -4.894 1.00 91.81 81 LEU A CA 1
ATOM 628 C C . LEU A 1 81 ? 5.930 -10.378 -3.728 1.00 91.81 81 LEU A C 1
ATOM 630 O O . LEU A 1 81 ? 5.526 -10.619 -2.593 1.00 91.81 81 LEU A O 1
ATOM 634 N N . GLN A 1 82 ? 6.748 -9.364 -4.005 1.00 90.88 82 GLN A N 1
ATOM 635 C CA . GLN A 1 82 ? 7.320 -8.467 -3.004 1.00 90.88 82 GLN A CA 1
ATOM 636 C C . GLN A 1 82 ? 6.221 -7.731 -2.237 1.00 90.88 82 GLN A C 1
ATOM 638 O O . GLN A 1 82 ? 6.211 -7.778 -1.011 1.00 90.88 82 GLN A O 1
ATOM 643 N N . CYS A 1 83 ? 5.228 -7.154 -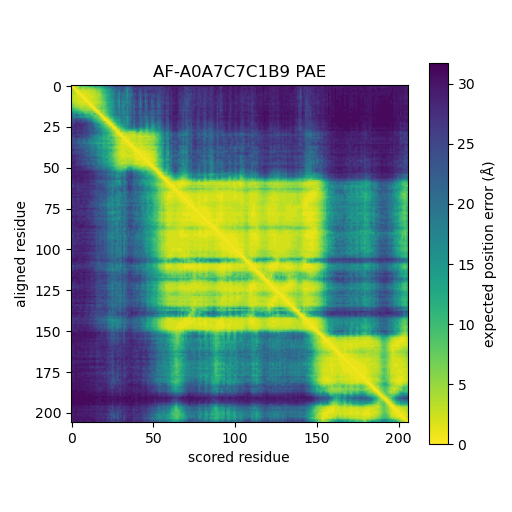2.928 1.00 92.94 83 CYS A N 1
ATOM 644 C CA . CYS A 1 83 ? 4.108 -6.508 -2.243 1.00 92.94 83 CYS A CA 1
ATOM 645 C C . CYS A 1 83 ? 3.336 -7.489 -1.348 1.00 92.94 83 CYS A C 1
ATOM 647 O O . CYS A 1 83 ? 2.965 -7.122 -0.240 1.00 92.94 83 CYS A O 1
ATOM 649 N N . SER A 1 84 ? 3.137 -8.739 -1.785 1.00 92.31 84 SER A N 1
ATOM 650 C CA . SER A 1 84 ? 2.417 -9.754 -0.997 1.00 92.31 84 SER A CA 1
ATOM 651 C C . SER A 1 84 ? 3.193 -10.296 0.212 1.00 92.31 84 SER A C 1
ATOM 653 O O . SER A 1 84 ? 2.594 -10.892 1.106 1.00 92.31 84 SER A O 1
ATOM 655 N N . GLN A 1 85 ? 4.518 -10.127 0.237 1.00 90.81 85 GLN A N 1
ATOM 656 C CA . GLN A 1 85 ? 5.381 -10.565 1.338 1.00 90.81 85 GLN A CA 1
ATOM 657 C C . GLN A 1 85 ? 5.472 -9.531 2.465 1.00 90.81 85 GLN A C 1
ATOM 659 O O . GLN A 1 85 ? 5.871 -9.879 3.578 1.00 90.81 85 GLN A O 1
ATOM 664 N N . LEU A 1 86 ? 5.089 -8.279 2.201 1.00 85.00 86 LEU A N 1
ATOM 665 C CA . LEU A 1 86 ? 5.044 -7.232 3.214 1.00 85.00 86 LEU A CA 1
ATOM 666 C C . LEU A 1 86 ? 3.952 -7.529 4.247 1.00 85.00 86 LEU A C 1
ATOM 668 O O . LEU A 1 86 ? 2.847 -7.966 3.923 1.00 85.00 86 LEU A O 1
ATOM 672 N N . GLN A 1 87 ? 4.244 -7.250 5.516 1.00 82.44 87 GLN A N 1
ATOM 673 C CA . GLN A 1 87 ? 3.279 -7.446 6.592 1.00 82.44 87 GLN A CA 1
ATOM 674 C C . GLN A 1 87 ? 2.108 -6.458 6.460 1.00 82.44 87 GLN A C 1
ATOM 676 O O . GLN A 1 87 ? 2.300 -5.243 6.505 1.00 82.44 87 GLN A O 1
ATOM 681 N N . GLY A 1 88 ? 0.885 -6.982 6.346 1.00 83.19 88 GLY A N 1
ATOM 682 C CA . GLY A 1 88 ? -0.345 -6.194 6.222 1.00 83.19 88 GLY A CA 1
ATOM 683 C C . GLY A 1 88 ? -1.100 -6.500 4.929 1.00 83.19 88 GLY A C 1
ATOM 684 O O . GLY A 1 88 ? -0.940 -7.571 4.355 1.00 83.19 88 GLY A O 1
ATOM 685 N N . ASP A 1 89 ? -1.933 -5.557 4.488 1.00 87.50 89 ASP A N 1
ATOM 686 C CA . ASP A 1 89 ? -2.746 -5.658 3.263 1.00 87.50 89 ASP A CA 1
ATOM 687 C C . ASP A 1 89 ? -2.076 -4.905 2.096 1.00 87.50 89 ASP A C 1
ATOM 689 O O . ASP A 1 89 ? -2.662 -4.031 1.453 1.00 87.50 89 ASP A O 1
ATOM 693 N N . TRP A 1 90 ? -0.783 -5.176 1.894 1.00 93.31 90 TRP A N 1
ATOM 694 C CA . TRP A 1 90 ? -0.002 -4.568 0.822 1.00 93.31 90 TRP A CA 1
ATOM 695 C C . TRP A 1 90 ? -0.271 -5.268 -0.503 1.00 93.31 90 TRP A C 1
ATOM 697 O O . TRP A 1 90 ? -0.283 -6.494 -0.610 1.00 93.31 90 TRP A O 1
ATOM 707 N N . LYS A 1 91 ? -0.437 -4.469 -1.549 1.00 95.12 91 LYS A N 1
ATOM 708 C CA . LYS A 1 91 ? -0.639 -4.953 -2.914 1.00 95.12 91 LYS A CA 1
ATOM 709 C C . LYS A 1 91 ? 0.008 -4.019 -3.917 1.00 95.12 91 LYS A C 1
ATOM 711 O O . LYS A 1 91 ? 0.374 -2.905 -3.564 1.00 95.12 91 LYS A O 1
ATOM 716 N N . VAL A 1 92 ? 0.131 -4.443 -5.171 1.00 96.06 92 VAL A N 1
ATOM 717 C CA . VAL A 1 92 ? 0.578 -3.536 -6.238 1.00 96.06 92 VAL A CA 1
ATOM 718 C C . VAL A 1 92 ? -0.346 -2.312 -6.270 1.00 96.06 92 VAL A C 1
ATOM 720 O O . VAL A 1 92 ? -1.558 -2.422 -6.081 1.00 96.06 92 VAL A O 1
ATOM 723 N N . ALA A 1 93 ? 0.223 -1.121 -6.433 1.00 95.81 93 ALA A N 1
ATOM 724 C CA . ALA A 1 93 ? -0.535 0.116 -6.384 1.00 95.81 93 ALA A CA 1
ATOM 725 C C . ALA A 1 93 ? -1.578 0.171 -7.506 1.00 95.81 93 ALA A C 1
ATOM 727 O O . ALA A 1 93 ? -1.302 -0.134 -8.663 1.00 95.81 93 ALA A O 1
ATOM 728 N N . ASP A 1 94 ? -2.793 0.598 -7.174 1.00 94.75 94 ASP A N 1
ATOM 729 C CA . ASP A 1 94 ? -3.806 0.891 -8.182 1.00 94.75 94 ASP A CA 1
ATOM 730 C C . ASP A 1 94 ? -3.638 2.317 -8.737 1.00 94.75 94 ASP A C 1
ATOM 732 O O . ASP A 1 94 ? -2.872 3.142 -8.230 1.00 94.75 94 ASP A O 1
ATOM 736 N N . ILE A 1 95 ? -4.408 2.638 -9.779 1.00 93.69 95 ILE A N 1
ATOM 737 C CA . ILE A 1 95 ? -4.389 3.963 -10.421 1.00 93.69 95 ILE A CA 1
ATOM 738 C C . ILE A 1 95 ? -4.655 5.088 -9.403 1.00 93.69 95 ILE A C 1
ATOM 740 O O . ILE A 1 95 ? -4.105 6.183 -9.531 1.00 93.69 95 ILE A O 1
ATOM 744 N N . LYS A 1 96 ? -5.496 4.842 -8.386 1.00 92.62 96 LYS A N 1
ATOM 745 C CA . LYS A 1 96 ? -5.826 5.847 -7.364 1.00 92.62 96 LYS A CA 1
ATOM 746 C C . LYS A 1 96 ? -4.627 6.125 -6.461 1.00 92.62 96 LYS A C 1
ATOM 748 O O . LYS A 1 96 ? -4.340 7.292 -6.216 1.00 92.62 96 LYS A O 1
ATOM 753 N N . GLY A 1 97 ? -3.929 5.080 -6.018 1.00 92.75 97 GLY A N 1
ATOM 754 C CA . GLY A 1 97 ? -2.707 5.194 -5.226 1.00 92.75 97 GLY A CA 1
ATOM 755 C C . GLY A 1 97 ? -1.622 5.953 -5.980 1.00 92.75 97 GLY A C 1
ATOM 756 O O . GLY A 1 97 ? -1.129 6.961 -5.483 1.00 92.75 97 GLY A O 1
ATOM 757 N N . ILE A 1 98 ? -1.337 5.557 -7.226 1.00 93.44 98 ILE A N 1
ATOM 758 C CA . ILE A 1 98 ? -0.341 6.247 -8.062 1.00 93.44 98 ILE A CA 1
ATOM 759 C C . ILE A 1 98 ? -0.709 7.717 -8.275 1.00 93.44 98 ILE A C 1
ATOM 761 O O . ILE A 1 98 ? 0.149 8.588 -8.182 1.00 93.44 98 ILE A O 1
ATOM 765 N N . ARG A 1 99 ? -1.989 8.024 -8.522 1.00 92.06 99 ARG A N 1
ATOM 766 C CA . ARG A 1 99 ? -2.444 9.413 -8.665 1.00 92.06 99 ARG A CA 1
ATOM 767 C C . ARG A 1 99 ? -2.241 10.226 -7.389 1.00 92.06 99 ARG A C 1
ATOM 769 O O . ARG A 1 99 ? -1.928 11.409 -7.489 1.00 92.06 99 ARG A O 1
ATOM 776 N N . LYS A 1 100 ? -2.478 9.629 -6.221 1.00 92.25 100 LYS A N 1
ATOM 777 C CA . LYS A 1 100 ? -2.375 10.317 -4.932 1.00 92.25 100 LYS A CA 1
ATOM 778 C C . LYS A 1 100 ? -0.928 10.660 -4.590 1.00 92.25 100 LYS A C 1
ATOM 780 O O . LYS A 1 100 ? -0.663 11.795 -4.222 1.00 92.25 100 LYS A O 1
ATOM 785 N N . PHE A 1 101 ? -0.020 9.707 -4.771 1.00 92.06 101 PHE A N 1
ATOM 786 C CA . PHE A 1 101 ? 1.403 9.844 -4.443 1.00 92.06 101 PHE A CA 1
ATOM 787 C C . PHE A 1 101 ? 2.259 10.228 -5.654 1.00 92.06 101 PHE A C 1
ATOM 789 O O . PHE A 1 101 ? 3.467 10.020 -5.677 1.00 92.06 101 PHE A O 1
ATOM 796 N N . ARG A 1 102 ? 1.637 10.768 -6.706 1.00 90.75 102 ARG A N 1
ATOM 797 C CA . ARG A 1 102 ? 2.300 11.034 -7.986 1.00 90.75 102 ARG A CA 1
ATOM 798 C C . ARG A 1 102 ? 3.544 11.905 -7.840 1.00 90.75 102 ARG A C 1
ATOM 800 O O . ARG A 1 102 ? 4.536 11.662 -8.515 1.00 90.75 102 ARG A O 1
ATOM 807 N N . ASP A 1 103 ? 3.436 12.943 -7.019 1.00 89.44 103 ASP A N 1
ATOM 808 C CA . ASP A 1 103 ? 4.484 13.950 -6.870 1.00 89.44 103 ASP A CA 1
ATOM 809 C C . ASP A 1 103 ? 5.652 13.436 -6.004 1.00 89.44 103 ASP A C 1
ATOM 811 O O . ASP A 1 103 ? 6.751 13.980 -6.093 1.00 89.44 103 ASP A O 1
ATOM 815 N N . ASP A 1 104 ? 5.424 12.360 -5.244 1.00 89.31 104 ASP A N 1
ATOM 816 C CA . ASP 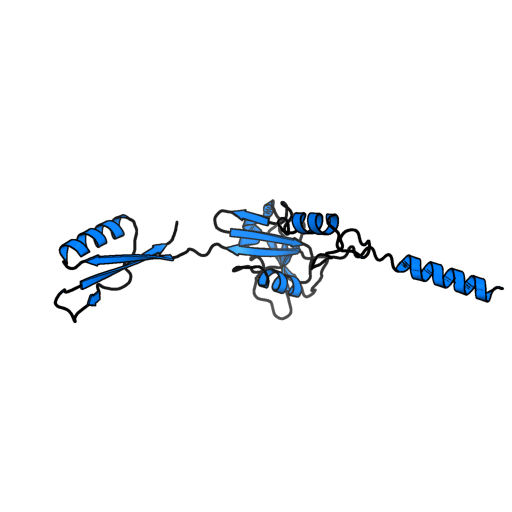A 1 104 ? 6.424 11.668 -4.427 1.00 89.31 104 ASP A CA 1
ATOM 817 C C . ASP A 1 104 ? 7.126 10.535 -5.204 1.00 89.31 104 ASP A C 1
ATOM 819 O O . ASP A 1 104 ? 8.298 10.229 -4.985 1.00 89.31 104 ASP A O 1
ATOM 823 N N . LEU A 1 105 ? 6.418 9.923 -6.157 1.00 88.44 105 LEU A N 1
ATOM 824 C CA . LEU A 1 105 ? 6.942 8.880 -7.038 1.00 88.44 105 LEU A CA 1
ATOM 825 C C . LEU A 1 105 ? 7.863 9.451 -8.131 1.00 88.44 105 LEU A C 1
ATOM 827 O O . LEU A 1 105 ? 7.826 10.630 -8.492 1.00 88.44 105 LEU A O 1
ATOM 831 N N . GLN A 1 106 ? 8.686 8.592 -8.739 1.00 82.50 106 GLN A N 1
ATOM 832 C CA . GLN A 1 106 ? 9.587 9.015 -9.810 1.00 82.50 106 GLN A CA 1
ATOM 833 C C . GLN A 1 106 ? 8.814 9.469 -11.054 1.00 82.50 106 GLN A C 1
ATOM 835 O O . GLN A 1 106 ? 8.280 8.671 -11.827 1.00 82.50 106 GLN A O 1
ATOM 840 N N . ASN A 1 107 ? 8.838 10.782 -11.274 1.00 70.19 107 ASN A N 1
ATOM 841 C CA . ASN A 1 107 ? 7.978 11.510 -12.204 1.00 70.19 107 ASN A CA 1
ATOM 842 C C . ASN A 1 107 ? 8.057 11.017 -13.672 1.00 70.19 107 ASN A C 1
ATOM 844 O O . ASN A 1 107 ? 7.097 11.146 -14.420 1.00 70.19 107 ASN A O 1
ATOM 848 N N . THR A 1 108 ? 9.160 10.407 -14.120 1.00 73.94 108 THR A N 1
ATOM 849 C CA . THR A 1 108 ? 9.317 9.933 -15.517 1.00 73.94 1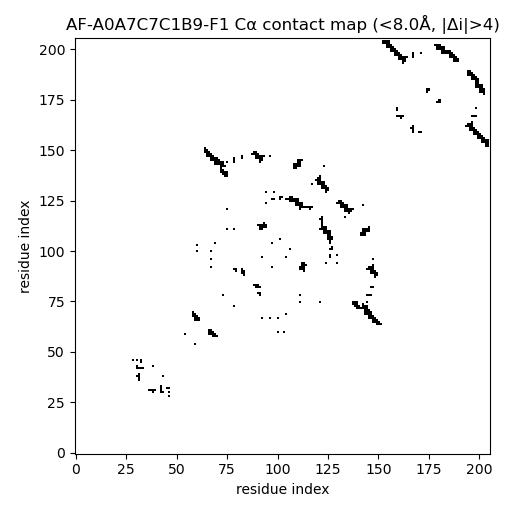08 THR A CA 1
ATOM 850 C C . THR A 1 108 ? 9.182 8.426 -15.701 1.00 73.94 108 THR A C 1
ATOM 852 O O . THR A 1 108 ? 9.308 7.935 -16.824 1.00 73.94 108 THR A O 1
ATOM 855 N N . SER A 1 109 ? 8.945 7.688 -14.623 1.00 83.25 109 SER A N 1
ATOM 856 C CA . SER A 1 109 ? 8.960 6.232 -14.647 1.00 83.25 109 SER A CA 1
ATOM 857 C C . SER A 1 109 ? 7.579 5.660 -14.946 1.00 83.25 109 SER A C 1
ATOM 859 O O . SER A 1 109 ? 6.540 6.216 -14.576 1.00 83.25 109 SER A O 1
ATOM 861 N N . TRP A 1 110 ? 7.576 4.523 -15.634 1.00 92.44 110 TRP A N 1
ATOM 862 C CA . TRP A 1 110 ? 6.398 3.676 -15.698 1.00 92.44 110 TRP A CA 1
ATOM 863 C C . TRP A 1 110 ? 6.347 2.788 -14.462 1.00 92.44 110 TRP A C 1
ATOM 865 O O . TRP A 1 110 ? 7.387 2.340 -13.991 1.00 92.44 110 TRP A O 1
ATOM 875 N N . TYR A 1 111 ? 5.148 2.515 -13.972 1.00 94.50 111 TYR A N 1
ATOM 876 C CA . TYR A 1 111 ? 4.879 1.665 -12.826 1.00 94.50 111 TYR A CA 1
ATOM 877 C C . TYR A 1 111 ? 3.963 0.516 -13.224 1.00 94.50 111 TYR A C 1
ATOM 879 O O . TYR A 1 111 ? 3.050 0.692 -14.038 1.00 94.50 111 TYR A O 1
ATOM 887 N N . TRP A 1 112 ? 4.189 -0.641 -12.615 1.00 95.06 112 TRP A N 1
ATOM 888 C CA . TRP A 1 112 ? 3.211 -1.719 -12.573 1.00 95.06 112 TRP A CA 1
ATOM 889 C C . TRP A 1 112 ? 1.992 -1.286 -11.762 1.00 95.06 112 TRP A C 1
ATOM 891 O O . TRP A 1 112 ? 2.142 -0.597 -10.752 1.00 95.06 112 TRP A O 1
ATOM 901 N N . ILE A 1 113 ? 0.794 -1.689 -12.191 1.00 94.81 113 ILE A N 1
ATOM 902 C CA . ILE A 1 113 ? -0.441 -1.383 -11.459 1.00 94.81 113 ILE A CA 1
ATOM 903 C C . ILE A 1 113 ? -1.306 -2.613 -11.209 1.00 94.81 113 ILE A C 1
ATOM 905 O O . ILE A 1 113 ? -1.301 -3.568 -11.981 1.00 94.81 113 ILE A O 1
ATOM 909 N N . ASP A 1 114 ? -2.088 -2.559 -10.137 1.00 92.62 114 ASP A N 1
ATOM 910 C CA . ASP A 1 114 ? -3.161 -3.514 -9.859 1.00 92.62 114 ASP A CA 1
ATOM 911 C C . ASP A 1 114 ? -4.380 -3.188 -10.736 1.00 92.62 114 ASP A C 1
ATOM 913 O O . ASP A 1 114 ? -5.223 -2.349 -10.404 1.00 92.62 114 ASP A O 1
ATOM 917 N N . LEU A 1 115 ? -4.412 -3.797 -11.921 1.00 86.56 115 LEU A N 1
ATOM 918 C CA . LEU A 1 115 ? -5.513 -3.750 -12.879 1.00 86.56 115 LEU A CA 1
ATOM 919 C C . LEU A 1 115 ? -5.678 -5.145 -13.494 1.00 86.56 115 LEU A C 1
ATOM 921 O O . LEU A 1 115 ? -4.706 -5.889 -13.619 1.00 86.56 115 LEU A O 1
ATOM 925 N N . GLU A 1 116 ? -6.895 -5.501 -13.906 1.00 83.75 116 GLU A N 1
ATOM 926 C CA . GLU A 1 116 ? -7.123 -6.755 -14.629 1.00 83.75 116 GLU A CA 1
ATOM 927 C C . GLU A 1 116 ? -6.226 -6.833 -15.874 1.00 83.75 116 GLU A C 1
ATOM 929 O O . GLU A 1 116 ? -6.145 -5.892 -16.672 1.00 83.75 116 GLU A O 1
ATOM 934 N N . THR A 1 117 ? -5.534 -7.962 -16.035 1.00 78.94 117 THR A N 1
ATOM 935 C CA . THR A 1 117 ? -4.692 -8.206 -17.205 1.00 78.94 117 THR A CA 1
ATOM 936 C C . THR A 1 117 ? -5.554 -8.344 -18.456 1.00 78.94 117 THR A C 1
ATOM 938 O O . THR A 1 117 ? -6.636 -8.934 -18.445 1.00 78.94 117 THR A O 1
ATOM 941 N N . ASN A 1 118 ? -5.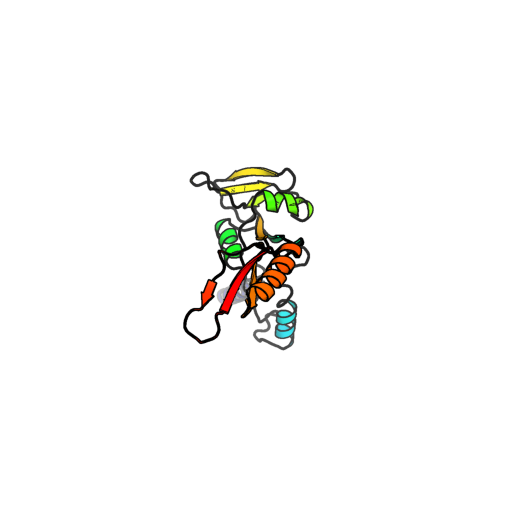062 -7.828 -19.582 1.00 80.69 118 ASN A N 1
ATOM 942 C CA . ASN A 1 118 ? -5.728 -7.987 -20.872 1.00 80.69 118 ASN A CA 1
ATOM 943 C C . ASN A 1 118 ? -5.137 -9.198 -21.607 1.00 80.69 118 ASN A C 1
ATOM 945 O O . ASN A 1 118 ? -4.230 -9.083 -22.435 1.00 80.69 118 ASN A O 1
ATOM 949 N N . GLY A 1 119 ? -5.599 -10.393 -21.237 1.00 84.75 119 GLY A N 1
ATOM 950 C CA . GLY A 1 119 ? -5.009 -11.646 -21.708 1.00 84.75 119 GLY A CA 1
ATOM 951 C C . GLY A 1 119 ? -3.597 -11.838 -21.149 1.00 84.75 119 GLY A C 1
ATOM 952 O O . GLY A 1 119 ? -3.421 -11.931 -19.939 1.00 84.75 119 GLY A O 1
ATOM 953 N N . ALA A 1 120 ? -2.590 -11.898 -22.027 1.00 81.06 120 ALA A N 1
ATOM 954 C CA . ALA A 1 120 ? -1.179 -12.013 -21.634 1.00 81.06 120 ALA A CA 1
ATOM 955 C C . ALA A 1 120 ? -0.509 -10.655 -21.343 1.00 81.06 120 ALA A C 1
ATOM 957 O O . ALA A 1 120 ? 0.689 -10.608 -21.070 1.00 81.06 120 ALA A O 1
ATOM 958 N N . GLN A 1 121 ? -1.253 -9.551 -21.447 1.00 88.69 121 GLN A N 1
ATOM 959 C CA . GLN A 1 121 ? -0.708 -8.215 -21.253 1.00 88.69 121 GLN A CA 1
ATOM 960 C C . GLN A 1 121 ? -0.746 -7.766 -19.798 1.00 88.69 121 GLN A C 1
ATOM 962 O O . GLN A 1 121 ? -1.767 -7.885 -19.119 1.00 88.69 121 GLN A O 1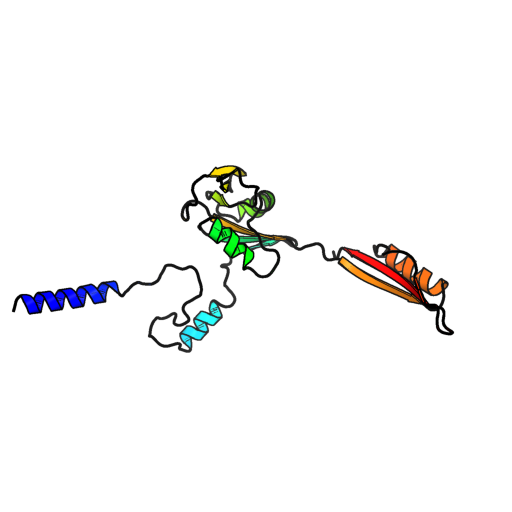
ATOM 967 N N . LEU A 1 122 ? 0.355 -7.154 -19.379 1.00 90.75 122 LEU A N 1
ATOM 968 C CA . LEU A 1 122 ? 0.571 -6.615 -18.048 1.00 90.75 122 LEU A CA 1
ATOM 969 C C . LEU A 1 122 ? 0.217 -5.123 -18.014 1.00 90.75 122 LEU A C 1
ATOM 971 O O . LEU A 1 122 ? 0.612 -4.384 -18.924 1.00 90.75 122 LEU A O 1
ATOM 975 N N . PRO A 1 123 ? -0.534 -4.667 -17.003 1.00 93.19 123 PRO A N 1
ATOM 976 C CA . PRO A 1 123 ? -0.981 -3.287 -16.915 1.00 93.19 123 PRO A CA 1
ATOM 977 C C . PRO A 1 123 ? 0.116 -2.367 -16.364 1.00 93.19 123 PRO A C 1
ATOM 979 O O . PRO A 1 123 ? 0.833 -2.699 -15.418 1.00 93.19 123 PRO A O 1
ATOM 982 N N . ILE A 1 124 ? 0.220 -1.179 -16.951 1.00 93.69 124 ILE A N 1
ATOM 983 C CA . ILE A 1 124 ? 1.218 -0.166 -16.599 1.00 93.69 124 ILE A CA 1
ATOM 984 C C . ILE A 1 124 ? 0.586 1.222 -16.540 1.00 93.69 124 ILE A C 1
ATOM 986 O O . ILE A 1 124 ? -0.389 1.511 -17.238 1.00 93.69 124 ILE A O 1
ATOM 990 N N . ILE A 1 125 ? 1.180 2.109 -15.748 1.00 94.00 125 ILE A N 1
ATOM 991 C CA . ILE A 1 125 ? 0.858 3.538 -15.723 1.00 94.00 125 ILE A CA 1
ATOM 992 C C . ILE A 1 125 ? 2.135 4.365 -15.732 1.00 94.00 125 ILE A C 1
ATOM 994 O O . ILE A 1 125 ? 3.143 3.955 -15.169 1.00 94.00 125 ILE A O 1
ATOM 998 N N . ARG A 1 126 ? 2.113 5.544 -16.340 1.00 92.50 126 ARG A N 1
ATOM 999 C CA . ARG A 1 126 ? 3.191 6.520 -16.191 1.00 92.50 126 ARG A CA 1
ATOM 1000 C C . ARG A 1 126 ? 2.804 7.557 -15.141 1.00 92.50 126 ARG A C 1
ATOM 1002 O O . ARG A 1 126 ? 1.719 8.126 -15.218 1.00 92.50 126 ARG A O 1
ATOM 1009 N N . ALA A 1 127 ? 3.670 7.784 -14.152 1.00 87.62 127 ALA A N 1
ATOM 1010 C CA . ALA A 1 127 ? 3.323 8.613 -12.997 1.00 87.62 127 ALA A CA 1
ATOM 1011 C C . ALA A 1 127 ? 2.974 10.065 -13.393 1.00 87.62 127 ALA A C 1
ATOM 1013 O O . ALA A 1 127 ? 1.883 10.523 -13.067 1.00 87.62 127 ALA A O 1
ATOM 1014 N N . ASN A 1 128 ? 3.823 10.772 -14.153 1.00 87.31 128 ASN A N 1
ATOM 1015 C CA . ASN A 1 128 ? 3.612 12.195 -14.488 1.00 87.31 128 ASN A CA 1
ATOM 1016 C C . ASN A 1 128 ? 2.248 12.534 -15.112 1.00 87.31 128 ASN A C 1
ATOM 1018 O O . ASN A 1 128 ? 1.588 13.487 -14.689 1.00 87.31 128 ASN A O 1
ATOM 1022 N N . ASP A 1 129 ? 1.854 11.804 -16.152 1.00 89.44 129 ASP A N 1
ATOM 1023 C CA . ASP A 1 129 ? 0.704 12.101 -17.006 1.00 89.44 129 ASP A CA 1
ATOM 1024 C C . ASP A 1 129 ? -0.481 11.158 -16.754 1.00 89.44 129 ASP A C 1
ATOM 1026 O O . ASP A 1 129 ? -1.552 11.351 -17.332 1.00 89.44 129 ASP A O 1
ATOM 1030 N N . LEU A 1 130 ? -0.312 10.179 -15.854 1.00 89.81 130 LEU A N 1
ATOM 1031 C CA . LEU A 1 130 ? -1.289 9.138 -15.529 1.00 89.81 130 LEU A CA 1
ATOM 1032 C C . LEU A 1 130 ? -1.757 8.359 -16.767 1.00 89.81 130 LEU A C 1
ATOM 1034 O O . LEU A 1 130 ? -2.862 7.809 -16.786 1.00 89.81 130 LEU A O 1
ATOM 1038 N N . TYR A 1 131 ? -0.922 8.302 -17.808 1.00 91.94 131 TYR A N 1
ATOM 1039 C CA . TYR A 1 131 ? -1.199 7.513 -18.992 1.00 91.94 131 TYR A CA 1
ATOM 1040 C C . TYR A 1 131 ? -1.139 6.027 -18.635 1.00 91.94 131 TYR A C 1
ATOM 1042 O O . TYR A 1 131 ? -0.105 5.521 -18.197 1.00 91.94 131 TYR A O 1
ATOM 1050 N N . THR A 1 132 ? -2.256 5.329 -18.829 1.00 91.81 132 THR A N 1
ATOM 1051 C CA . THR A 1 132 ? -2.374 3.887 -18.593 1.00 91.81 132 THR A CA 1
ATOM 1052 C C . THR A 1 132 ? -2.223 3.118 -19.896 1.00 91.81 132 THR A C 1
ATOM 1054 O O . THR A 1 132 ? -2.584 3.594 -20.974 1.00 91.81 132 THR A O 1
ATOM 1057 N N . GLY A 1 133 ? -1.679 1.912 -19.803 1.00 90.81 133 GLY A N 1
ATOM 1058 C CA . GLY A 1 133 ? -1.485 1.048 -20.951 1.00 90.81 133 GLY A CA 1
ATOM 1059 C C . GLY A 1 133 ? -1.261 -0.399 -20.553 1.00 90.81 133 GLY A C 1
ATOM 1060 O O . GLY A 1 133 ? -1.354 -0.777 -19.388 1.00 90.81 133 GLY A O 1
ATOM 1061 N N . PHE A 1 134 ? -0.944 -1.196 -21.563 1.00 92.12 134 PHE A N 1
ATOM 1062 C CA . PHE A 1 134 ? -0.700 -2.622 -21.449 1.00 92.12 134 PHE A CA 1
ATOM 1063 C C . PHE A 1 134 ? 0.591 -2.961 -22.189 1.00 92.12 134 PHE A C 1
ATOM 1065 O O . PHE A 1 134 ? 0.832 -2.450 -23.285 1.00 92.12 134 PHE A O 1
ATOM 1072 N N . THR A 1 135 ? 1.416 -3.828 -21.611 1.00 89.50 135 THR A N 1
ATOM 1073 C CA . THR A 1 135 ? 2.658 -4.307 -22.223 1.00 89.50 135 THR A CA 1
ATOM 1074 C C . THR A 1 135 ? 2.679 -5.830 -22.287 1.00 89.50 135 THR A C 1
ATOM 1076 O O . THR A 1 135 ? 2.187 -6.507 -21.394 1.00 89.50 135 THR A O 1
ATOM 1079 N N . ASN A 1 136 ? 3.252 -6.382 -23.357 1.00 83.81 136 ASN A N 1
ATOM 1080 C CA . ASN A 1 136 ? 3.544 -7.820 -23.451 1.00 83.81 136 ASN A CA 1
ATOM 1081 C C . ASN A 1 136 ? 4.916 -8.167 -22.846 1.00 83.81 136 ASN A C 1
ATOM 1083 O O . ASN A 1 136 ? 5.345 -9.316 -22.908 1.00 83.81 136 ASN A O 1
ATOM 1087 N N . LEU A 1 137 ? 5.655 -7.159 -22.379 1.00 78.12 137 LEU A N 1
ATOM 1088 C CA . LEU A 1 137 ? 7.048 -7.275 -21.981 1.00 78.12 137 LEU A CA 1
ATOM 1089 C C . LEU A 1 137 ? 7.136 -7.130 -20.467 1.00 78.12 137 LEU A C 1
ATOM 1091 O O . LEU A 1 137 ? 6.945 -6.035 -19.941 1.00 78.12 137 LEU A O 1
ATOM 1095 N N . ASP A 1 138 ? 7.454 -8.230 -19.793 1.00 79.62 138 ASP A N 1
ATOM 1096 C CA . ASP A 1 138 ? 7.896 -8.198 -18.406 1.00 79.62 138 ASP A CA 1
ATOM 1097 C C . ASP A 1 13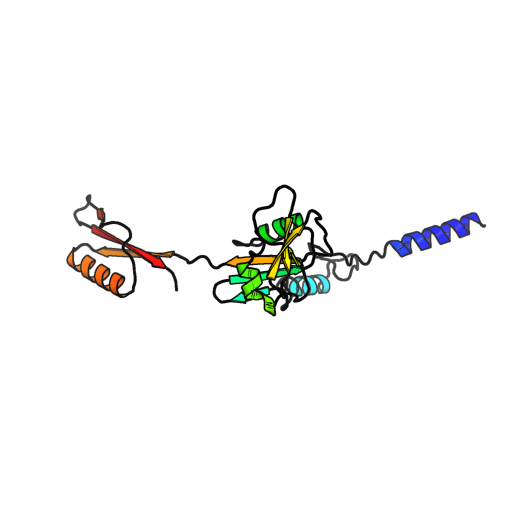8 ? 9.373 -7.771 -18.396 1.00 79.62 138 ASP A C 1
ATOM 1099 O O . ASP A 1 138 ? 10.256 -8.552 -18.749 1.00 79.62 138 ASP A O 1
ATOM 1103 N N . GLN A 1 139 ? 9.641 -6.486 -18.148 1.00 70.50 139 GLN A N 1
ATOM 1104 C CA . GLN A 1 139 ? 10.975 -5.889 -18.286 1.00 70.50 139 GLN A CA 1
ATOM 1105 C C . GLN A 1 139 ? 11.421 -5.187 -17.005 1.00 70.50 139 GLN A C 1
ATOM 1107 O O . GLN A 1 139 ? 10.946 -4.096 -16.693 1.00 70.50 139 GLN A O 1
ATOM 1112 N N . PHE A 1 140 ? 12.423 -5.774 -16.349 1.00 61.91 140 PHE A N 1
ATOM 1113 C CA . PHE A 1 140 ? 13.014 -5.322 -15.086 1.00 61.91 140 PHE A CA 1
ATOM 1114 C C . PHE A 1 140 ? 13.485 -3.859 -15.071 1.00 61.91 140 PHE A C 1
ATOM 1116 O O . PHE A 1 140 ? 13.311 -3.183 -14.069 1.00 61.91 140 PHE A O 1
ATOM 1123 N N . CYS A 1 141 ? 14.053 -3.329 -16.163 1.00 67.06 141 CYS A N 1
ATOM 1124 C CA . CYS A 1 141 ? 14.653 -1.981 -16.161 1.00 67.06 141 CYS A CA 1
ATOM 1125 C C . CYS A 1 141 ? 13.705 -0.843 -16.578 1.00 67.06 141 CYS A C 1
ATOM 1127 O O . CYS A 1 141 ? 14.082 0.322 -16.467 1.00 67.06 141 CYS A O 1
ATOM 1129 N N . ASN A 1 142 ? 12.511 -1.155 -17.096 1.00 79.25 142 ASN A N 1
ATOM 1130 C CA . ASN A 1 142 ? 11.619 -0.152 -17.697 1.00 79.25 142 ASN A CA 1
ATOM 1131 C C . ASN A 1 142 ? 10.431 0.222 -16.805 1.00 79.25 142 ASN A C 1
ATOM 1133 O O . ASN A 1 142 ? 9.825 1.276 -17.013 1.00 79.25 142 ASN A O 1
ATOM 1137 N N . TYR A 1 143 ? 10.110 -0.626 -15.827 1.00 89.94 143 TYR A N 1
ATOM 1138 C CA . TYR A 1 143 ? 8.917 -0.505 -15.003 1.00 89.94 143 TYR A CA 1
ATOM 1139 C C . TYR A 1 143 ? 9.268 -0.630 -13.523 1.00 89.94 143 TYR A C 1
ATOM 1141 O O . TYR A 1 143 ? 9.997 -1.531 -13.112 1.00 89.94 143 TYR A O 1
ATOM 1149 N N . ARG A 1 144 ? 8.749 0.300 -12.727 1.00 92.75 144 ARG A N 1
ATOM 1150 C CA . ARG A 1 144 ? 8.917 0.362 -11.279 1.00 92.75 144 ARG A CA 1
ATOM 1151 C C . ARG A 1 144 ? 7.769 -0.330 -10.562 1.00 92.75 144 ARG A C 1
ATOM 1153 O O . ARG A 1 144 ? 6.642 -0.382 -11.055 1.00 92.75 144 ARG A O 1
ATOM 1160 N N . CYS A 1 145 ? 8.055 -0.842 -9.379 1.00 93.12 145 CYS A N 1
ATOM 1161 C CA . CYS A 1 145 ? 7.072 -1.411 -8.483 1.00 93.12 145 CYS A CA 1
ATOM 1162 C C . CYS A 1 145 ? 6.730 -0.416 -7.381 1.00 93.12 145 CYS A C 1
ATOM 1164 O O . CYS A 1 145 ? 7.615 0.092 -6.694 1.00 93.12 145 CYS A O 1
ATOM 1166 N N . ALA A 1 146 ? 5.438 -0.166 -7.206 1.00 94.94 146 ALA A N 1
ATOM 1167 C CA . ALA A 1 146 ? 4.915 0.552 -6.060 1.00 94.94 146 ALA A CA 1
ATOM 1168 C C . ALA A 1 146 ? 3.920 -0.358 -5.338 1.00 94.94 146 ALA A C 1
ATOM 1170 O O . ALA A 1 146 ? 2.962 -0.826 -5.956 1.00 94.94 146 ALA A O 1
ATOM 1171 N N . CYS A 1 147 ? 4.136 -0.600 -4.049 1.00 95.19 147 CYS A N 1
ATOM 1172 C CA . CYS A 1 147 ? 3.204 -1.325 -3.197 1.00 95.19 147 CYS A CA 1
ATOM 1173 C C . CYS A 1 147 ? 2.342 -0.328 -2.434 1.00 95.19 147 CYS A C 1
ATOM 1175 O O . CYS A 1 147 ? 2.857 0.619 -1.861 1.00 95.19 147 CYS A O 1
ATOM 1177 N N . LEU A 1 148 ? 1.035 -0.530 -2.410 1.00 95.38 148 LEU A N 1
ATOM 1178 C CA . LEU A 1 148 ? 0.065 0.309 -1.730 1.00 95.38 148 LEU A CA 1
ATOM 1179 C C . LEU A 1 148 ? -0.610 -0.496 -0.627 1.00 95.38 148 LEU A C 1
ATOM 1181 O O . LEU A 1 148 ? -1.059 -1.618 -0.858 1.00 95.38 148 LEU A O 1
ATOM 1185 N N . THR A 1 149 ? -0.752 0.123 0.536 1.00 93.38 149 THR A N 1
ATOM 1186 C CA . THR A 1 149 ? -1.626 -0.342 1.609 1.00 93.38 149 THR A CA 1
ATOM 1187 C C . THR A 1 149 ? -2.602 0.760 1.992 1.00 93.38 149 THR A C 1
ATOM 1189 O O . THR A 1 149 ? -2.330 1.956 1.830 1.00 93.38 149 THR A O 1
ATOM 1192 N N . ARG A 1 150 ? -3.767 0.355 2.488 1.00 89.56 150 ARG A N 1
ATOM 1193 C CA . ARG A 1 150 ? -4.796 1.259 2.997 1.00 89.56 150 ARG A CA 1
ATOM 1194 C C . ARG A 1 150 ? -5.159 0.822 4.401 1.00 89.56 150 ARG A C 1
ATOM 1196 O O . ARG A 1 150 ? -5.406 -0.359 4.633 1.00 89.56 150 ARG A O 1
ATOM 1203 N N . ALA A 1 151 ? -5.234 1.779 5.315 1.00 80.62 151 ALA A N 1
ATOM 1204 C CA . ALA A 1 151 ? -5.887 1.572 6.588 1.00 80.62 151 ALA A CA 1
ATOM 1205 C C . ALA A 1 151 ? -7.328 1.153 6.291 1.00 80.62 151 ALA A C 1
ATOM 1207 O O . ALA A 1 151 ? -8.108 1.909 5.703 1.00 80.62 151 ALA A O 1
ATOM 1208 N N . GLN A 1 152 ? -7.669 -0.085 6.637 1.00 67.12 152 GLN A N 1
ATOM 1209 C CA . GLN A 1 152 ? -9.063 -0.483 6.611 1.00 67.12 152 GLN A CA 1
ATOM 1210 C C . GLN A 1 152 ? -9.785 0.280 7.722 1.00 67.12 152 GLN A C 1
ATOM 1212 O O . GLN A 1 152 ? -9.231 0.404 8.818 1.00 67.12 152 GLN A O 1
ATOM 1217 N N . PRO A 1 153 ? -10.999 0.795 7.469 1.00 64.56 153 PRO A N 1
ATOM 1218 C CA . PRO A 1 153 ? -11.780 1.409 8.525 1.00 64.56 153 PRO A CA 1
ATOM 1219 C C . PRO A 1 153 ? -12.028 0.342 9.594 1.00 64.56 153 PRO A C 1
ATOM 1221 O O . PRO A 1 153 ? -12.689 -0.670 9.349 1.00 64.56 153 PRO A O 1
ATOM 1224 N N . ALA A 1 154 ? -11.422 0.526 10.764 1.00 69.69 154 ALA A N 1
ATOM 1225 C CA . ALA A 1 154 ? -11.586 -0.407 11.861 1.00 69.69 154 ALA A CA 1
ATOM 1226 C C . ALA A 1 154 ? -12.998 -0.243 12.429 1.00 69.69 154 ALA A C 1
ATOM 1228 O O . ALA A 1 154 ? -13.518 0.867 12.535 1.00 69.69 154 ALA A O 1
ATOM 1229 N N . VAL A 1 155 ? -13.635 -1.358 12.774 1.00 84.38 155 VAL A N 1
ATOM 1230 C CA . VAL A 1 155 ? -14.904 -1.348 13.501 1.00 84.38 155 VAL A CA 1
ATOM 1231 C C . VAL A 1 155 ? -14.592 -1.570 14.967 1.00 84.38 155 VAL A C 1
ATOM 1233 O O . VAL A 1 155 ? -13.975 -2.577 15.319 1.00 84.38 155 VAL A O 1
ATOM 1236 N N . GLU A 1 156 ? -15.041 -0.662 15.824 1.00 88.56 156 GLU A N 1
ATOM 1237 C CA . GLU A 1 156 ? -15.052 -0.903 17.259 1.00 88.56 156 GLU A CA 1
ATOM 1238 C C . GLU A 1 156 ? -16.425 -1.378 17.721 1.00 88.56 156 GLU A C 1
ATOM 1240 O O . GLU A 1 156 ? -17.463 -0.970 17.193 1.00 88.56 156 GLU A O 1
ATOM 1245 N N . TYR A 1 157 ? -16.416 -2.257 18.721 1.00 91.69 157 TYR A N 1
ATOM 1246 C CA . TYR A 1 157 ? -17.613 -2.840 19.308 1.00 91.69 157 TYR A CA 1
ATOM 1247 C C . TYR A 1 157 ? -17.750 -2.401 20.757 1.00 91.69 157 TYR A C 1
ATOM 1249 O O . TYR A 1 157 ? -16.773 -2.288 21.498 1.00 91.69 157 TYR A O 1
ATOM 1257 N N . SER A 1 158 ? -18.987 -2.191 21.179 1.00 93.94 158 SER A N 1
ATOM 1258 C CA . SER A 1 158 ? -19.324 -1.901 22.568 1.00 93.94 158 SER A CA 1
ATOM 1259 C C . SER A 1 158 ? -20.678 -2.512 22.896 1.00 93.94 158 SER A C 1
ATOM 1261 O O . SER A 1 158 ? -21.423 -2.896 21.999 1.00 93.94 158 SER A O 1
ATOM 1263 N N . PHE A 1 159 ? -21.004 -2.625 24.177 1.00 93.38 159 PHE A N 1
ATOM 1264 C CA . PHE A 1 159 ? -22.288 -3.154 24.610 1.00 93.38 159 PHE A CA 1
ATOM 1265 C C . PHE A 1 159 ? -22.765 -2.448 25.877 1.00 93.38 159 PHE A C 1
ATOM 1267 O O . PHE A 1 159 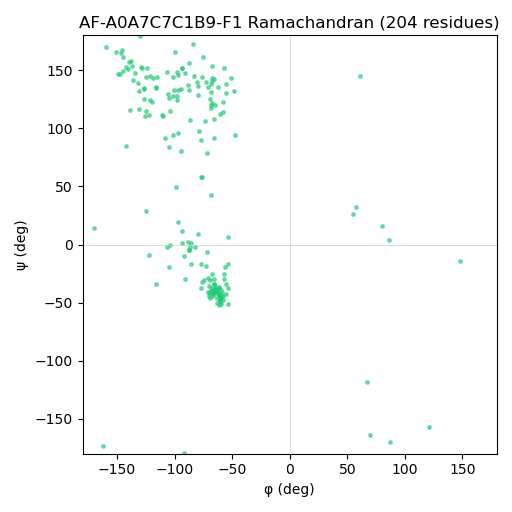? -21.968 -2.023 26.714 1.00 93.38 159 PHE A O 1
ATOM 1274 N N . CYS A 1 160 ? -24.082 -2.347 26.021 1.00 93.25 160 CYS A N 1
ATOM 1275 C CA . CYS A 1 160 ? -24.749 -1.928 27.245 1.00 93.25 160 CYS A CA 1
ATOM 1276 C C . CYS A 1 160 ? -25.271 -3.166 27.976 1.00 93.25 160 CYS A C 1
ATOM 1278 O O . CYS A 1 160 ? -25.918 -4.018 27.367 1.00 93.25 160 CYS A O 1
ATOM 1280 N N . TYR A 1 161 ? -25.032 -3.250 29.286 1.00 90.00 161 TYR A N 1
ATOM 1281 C CA . TYR A 1 161 ? -25.462 -4.365 30.135 1.00 90.00 161 TYR A CA 1
ATOM 1282 C C . TYR A 1 161 ? -26.158 -3.840 31.394 1.00 90.00 161 TYR A C 1
ATOM 1284 O O . TYR A 1 161 ? -25.519 -3.184 32.215 1.00 90.00 161 TYR A O 1
ATOM 1292 N N . TYR A 1 162 ? -27.452 -4.145 31.565 1.00 88.81 162 TYR A N 1
ATOM 1293 C CA . TYR A 1 162 ? -28.227 -3.720 32.739 1.00 88.81 162 TYR A CA 1
ATOM 1294 C C . TYR A 1 162 ? -29.312 -4.726 33.156 1.00 88.81 162 TYR A C 1
ATOM 1296 O O . TYR A 1 162 ? -29.958 -5.385 32.333 1.00 88.81 162 TYR A O 1
ATOM 1304 N N . GLU A 1 163 ? -29.561 -4.797 34.466 1.00 84.75 163 GLU A N 1
ATOM 1305 C CA . GLU A 1 163 ? -30.634 -5.611 35.063 1.00 84.75 163 GLU A CA 1
ATOM 1306 C C . GLU A 1 163 ? -32.026 -4.995 34.841 1.00 84.75 163 GLU A C 1
ATOM 1308 O O . GLU A 1 163 ? -33.024 -5.701 34.700 1.00 84.75 163 GLU A O 1
ATOM 1313 N N . THR A 1 164 ? -32.106 -3.665 34.759 1.00 83.06 164 THR A N 1
ATOM 1314 C CA . THR A 1 164 ? -33.352 -2.931 34.518 1.00 83.06 164 THR A CA 1
ATOM 1315 C C . THR A 1 164 ? -33.406 -2.381 33.099 1.00 83.06 164 THR A C 1
ATOM 1317 O O . THR A 1 164 ? -32.394 -2.001 32.510 1.00 83.06 164 THR A O 1
ATOM 1320 N N . TYR A 1 165 ? -34.619 -2.295 32.552 1.00 83.19 165 TYR A N 1
ATOM 1321 C CA . TYR A 1 165 ? -34.829 -1.707 31.229 1.00 83.19 165 TYR A CA 1
ATOM 1322 C C . TYR A 1 165 ? -34.494 -0.207 31.201 1.00 83.19 165 TYR A C 1
ATOM 1324 O O . TYR A 1 165 ? -33.965 0.282 30.212 1.00 83.19 165 TYR A O 1
ATOM 1332 N N . SER A 1 166 ? -34.747 0.519 32.296 1.00 87.75 166 SER A N 1
ATOM 1333 C CA . SER A 1 166 ? -34.416 1.945 32.404 1.00 87.75 166 SER A CA 1
ATOM 1334 C C . SER A 1 166 ? -32.910 2.207 32.382 1.00 87.75 166 SER A C 1
ATOM 1336 O O . SER A 1 166 ? -32.477 3.147 31.725 1.00 87.75 166 SER A O 1
ATOM 1338 N N . GLY A 1 167 ? -32.109 1.368 33.052 1.00 88.50 167 GLY A N 1
ATOM 1339 C CA . GLY A 1 167 ? -30.648 1.471 33.005 1.00 88.50 167 GLY A CA 1
ATOM 1340 C C . GLY A 1 167 ? -30.098 1.185 31.609 1.00 88.50 167 GLY A C 1
ATOM 1341 O O . GLY A 1 167 ? -29.229 1.907 31.130 1.00 88.50 167 GLY A O 1
ATOM 1342 N N . LEU A 1 168 ? -30.670 0.187 30.922 1.00 90.06 168 LEU A N 1
ATOM 1343 C CA . LEU A 1 168 ? -30.317 -0.105 29.535 1.00 90.06 168 LEU A CA 1
ATOM 1344 C C . LEU A 1 168 ? -30.617 1.087 28.621 1.00 90.06 168 LEU A C 1
ATOM 1346 O O . LEU A 1 168 ? -29.765 1.451 27.820 1.00 90.06 168 LEU A O 1
ATOM 1350 N N . LEU A 1 169 ? -31.805 1.689 28.753 1.00 91.75 169 LEU A N 1
ATOM 1351 C CA . LEU A 1 169 ? -32.239 2.797 27.902 1.00 91.75 169 LEU A CA 1
ATOM 1352 C C . LEU A 1 169 ? -31.269 3.985 27.978 1.00 91.75 169 LEU A C 1
ATOM 1354 O O . LEU A 1 169 ? -30.874 4.496 26.939 1.00 91.75 169 LEU A O 1
ATOM 1358 N N . LEU A 1 170 ? -30.828 4.360 29.184 1.00 94.94 170 LEU A N 1
ATOM 1359 C CA . LEU A 1 170 ? -29.883 5.466 29.376 1.00 94.94 170 LEU A CA 1
ATOM 1360 C C . LEU A 1 170 ? -28.550 5.223 28.656 1.00 94.94 170 LEU A C 1
ATOM 1362 O O . LEU A 1 170 ? -28.067 6.099 27.948 1.00 94.94 170 LEU A O 1
ATOM 1366 N N . CYS A 1 171 ? -27.985 4.021 28.787 1.00 94.75 171 CYS A N 1
ATOM 1367 C CA . CYS A 1 171 ? -26.743 3.667 28.097 1.00 94.75 171 CYS A CA 1
ATOM 1368 C C . CYS A 1 171 ? -26.924 3.622 26.573 1.00 94.75 171 CYS A C 1
ATOM 1370 O O . CYS A 1 171 ? -26.042 4.048 25.832 1.00 94.75 171 CYS A O 1
ATOM 1372 N N . VAL A 1 172 ? -28.073 3.132 26.089 1.00 94.38 172 VAL A N 1
ATOM 1373 C CA . VAL A 1 172 ? -28.387 3.116 24.653 1.00 94.38 172 VAL A CA 1
ATOM 1374 C C . VAL A 1 172 ? -28.465 4.538 24.103 1.00 94.38 172 VAL A C 1
ATOM 1376 O O . VAL A 1 172 ? -27.884 4.811 23.059 1.00 94.38 172 VAL A O 1
ATOM 1379 N N . GLU A 1 173 ? -29.154 5.443 24.797 1.00 95.50 173 GLU A N 1
ATOM 1380 C CA . GLU A 1 173 ? -29.285 6.844 24.388 1.00 95.50 173 GLU A CA 1
ATOM 1381 C C . GLU A 1 173 ? -27.931 7.568 24.375 1.00 95.50 173 GLU A C 1
ATOM 1383 O O . GLU A 1 173 ? -27.637 8.271 23.410 1.00 95.50 173 GLU A O 1
ATOM 1388 N N . GLU A 1 174 ? -27.081 7.339 25.382 1.00 96.50 174 GLU A N 1
ATOM 1389 C CA . GLU A 1 174 ? -25.710 7.868 25.433 1.00 96.50 174 GLU A CA 1
ATOM 1390 C C . GLU A 1 174 ? -24.869 7.357 24.254 1.00 96.50 174 GLU A C 1
ATOM 1392 O O . GLU A 1 174 ? -24.288 8.143 23.509 1.00 96.50 174 GLU A O 1
ATOM 1397 N N . LYS A 1 175 ? -24.881 6.043 24.000 1.00 94.81 175 LYS A N 1
ATOM 1398 C CA . LYS A 1 175 ? -24.153 5.443 22.873 1.00 94.81 175 LYS A CA 1
ATOM 1399 C C . LYS A 1 175 ? -24.636 5.968 21.521 1.00 94.81 175 LYS A C 1
ATOM 1401 O O . LYS A 1 175 ? -23.816 6.263 20.656 1.00 94.81 175 LYS A O 1
ATOM 1406 N N . LEU A 1 176 ? -25.945 6.116 21.323 1.00 94.62 176 LEU A N 1
ATOM 1407 C CA . LEU A 1 176 ? -26.488 6.686 20.087 1.00 94.62 176 LEU A CA 1
ATOM 1408 C C . LEU A 1 176 ? -26.072 8.156 19.904 1.00 94.62 176 LEU A C 1
ATOM 1410 O O . LEU A 1 176 ? -25.772 8.561 18.782 1.00 94.62 176 LEU A O 1
ATOM 1414 N N . ALA A 1 177 ? -26.022 8.941 20.987 1.00 95.50 177 ALA A N 1
ATOM 1415 C CA . ALA A 1 177 ? -25.543 10.324 20.952 1.00 95.50 177 ALA A CA 1
ATOM 1416 C C . ALA A 1 177 ? -24.043 10.417 20.609 1.00 95.50 177 ALA A C 1
ATOM 1418 O O . ALA A 1 177 ? -23.641 11.319 19.877 1.00 95.50 177 ALA A O 1
ATOM 1419 N N . ASP A 1 178 ? -23.252 9.437 21.049 1.00 93.75 178 ASP A N 1
ATOM 1420 C CA . ASP A 1 178 ? -21.820 9.282 20.751 1.00 93.75 178 ASP A CA 1
ATOM 1421 C C . ASP A 1 178 ? -21.531 8.673 19.359 1.00 93.75 178 ASP A C 1
ATOM 1423 O O . ASP A 1 178 ? -20.395 8.287 19.057 1.00 93.75 178 ASP A O 1
ATOM 1427 N N . GLY A 1 179 ? -22.550 8.531 18.506 1.00 92.94 179 GLY A N 1
ATOM 1428 C CA . GLY A 1 179 ? -22.400 8.050 17.129 1.00 92.94 179 GLY A CA 1
ATOM 1429 C C . GLY A 1 179 ? -22.279 6.530 16.981 1.00 92.94 179 GLY A C 1
ATOM 1430 O O . GLY A 1 179 ? -21.871 6.042 15.926 1.00 92.94 179 GLY A O 1
ATOM 1431 N N . TRP A 1 180 ? -22.629 5.756 18.011 1.00 94.88 180 TRP A N 1
ATOM 1432 C CA . TRP A 1 180 ? -22.669 4.298 17.909 1.00 94.88 180 TRP A CA 1
ATOM 1433 C C . TRP A 1 180 ? -23.908 3.816 17.152 1.00 94.88 180 TRP A C 1
ATOM 1435 O O . TRP A 1 180 ? -25.002 4.354 17.303 1.00 94.88 180 TRP A O 1
ATOM 1445 N N . ASN A 1 181 ? -23.758 2.744 16.376 1.00 94.44 181 ASN A N 1
ATOM 1446 C CA . ASN A 1 181 ? -24.844 2.076 15.666 1.00 94.44 181 ASN A CA 1
ATOM 1447 C C . ASN A 1 181 ? -25.264 0.808 16.407 1.00 94.44 181 ASN A C 1
ATOM 1449 O O . ASN A 1 181 ? -24.427 0.087 16.947 1.00 94.44 181 ASN A O 1
ATOM 1453 N N . LEU A 1 182 ? -26.561 0.502 16.400 1.00 93.88 182 LEU A N 1
ATOM 1454 C CA . LEU A 1 182 ? -27.086 -0.722 17.007 1.00 93.88 182 LEU A CA 1
ATOM 1455 C C . LEU A 1 182 ? -26.637 -1.953 16.213 1.00 93.88 182 LEU A C 1
ATOM 1457 O O . LEU A 1 182 ? -26.801 -2.019 14.991 1.00 93.88 182 LEU A O 1
ATOM 1461 N N . LEU A 1 183 ? -26.116 -2.951 16.921 1.00 89.50 183 LEU A N 1
ATOM 1462 C CA . LEU A 1 183 ? -25.823 -4.270 16.380 1.00 89.50 183 LEU A CA 1
ATOM 1463 C C . LEU A 1 183 ? -26.946 -5.231 16.802 1.00 89.50 183 LEU A C 1
ATOM 1465 O O . LEU A 1 183 ? -26.941 -5.784 17.897 1.00 89.50 183 LEU A O 1
ATOM 1469 N N . GLY A 1 184 ? -27.945 -5.406 15.937 1.00 84.62 184 GLY A N 1
ATOM 1470 C CA . GLY A 1 184 ? -29.100 -6.261 16.229 1.00 84.62 184 GLY A CA 1
ATOM 1471 C C . GLY A 1 184 ? -30.037 -5.701 17.309 1.00 84.62 184 GLY A C 1
ATOM 1472 O O . GLY A 1 184 ? -30.027 -4.509 17.617 1.00 84.62 184 GLY A O 1
ATOM 1473 N N . GLY A 1 185 ? -30.904 -6.566 17.841 1.00 78.81 185 GLY A N 1
ATOM 1474 C CA . GLY A 1 185 ? -31.884 -6.211 18.872 1.00 78.81 185 GLY A CA 1
ATOM 1475 C C . GLY A 1 185 ? -31.446 -6.600 20.284 1.00 78.81 185 GLY A C 1
ATOM 1476 O O . GLY A 1 185 ? -30.550 -7.423 20.465 1.00 78.81 185 GLY A O 1
ATOM 1477 N N . VAL A 1 186 ? -32.136 -6.051 21.286 1.00 81.06 186 VAL A N 1
ATOM 1478 C CA . VAL A 1 186 ? -31.871 -6.326 22.704 1.00 81.06 186 VAL A CA 1
ATOM 1479 C C . VAL A 1 186 ? -31.985 -7.822 23.001 1.00 81.06 186 VAL A C 1
ATOM 1481 O O . VAL A 1 186 ? -33.045 -8.432 22.832 1.00 81.06 186 VAL A O 1
ATOM 1484 N N . SER A 1 187 ? -30.909 -8.398 23.528 1.00 79.75 187 SER A N 1
ATOM 1485 C CA . SER A 1 187 ? -30.883 -9.770 24.023 1.00 79.75 187 SER A CA 1
ATOM 1486 C C . SER A 1 187 ? -31.318 -9.821 25.487 1.00 79.75 187 SER A C 1
ATOM 1488 O O . SER A 1 187 ? -30.836 -9.057 26.325 1.00 79.75 187 SER A O 1
ATOM 1490 N N . ARG A 1 188 ? -32.225 -10.752 25.814 1.00 74.62 188 ARG A N 1
ATOM 1491 C CA . ARG A 1 188 ? -32.662 -11.036 27.190 1.00 74.62 188 ARG A CA 1
ATOM 1492 C C . ARG A 1 188 ? -32.167 -12.404 27.640 1.00 74.62 188 ARG A C 1
ATOM 1494 O O . ARG A 1 188 ? -32.648 -13.430 27.166 1.00 74.62 188 ARG A O 1
ATOM 1501 N N . GLY A 1 189 ? -31.236 -12.421 28.590 1.00 65.19 189 GLY A N 1
ATOM 1502 C CA . GLY A 1 189 ? -30.769 -13.655 29.220 1.00 65.19 189 GLY A CA 1
ATOM 1503 C C . GLY A 1 189 ? -31.824 -14.198 30.183 1.00 65.19 189 GLY A C 1
ATOM 1504 O O . GLY A 1 189 ? -32.017 -13.639 31.262 1.00 65.19 189 GLY A O 1
ATOM 1505 N N . GLY A 1 190 ? -32.513 -15.275 29.803 1.00 55.53 190 GLY A N 1
ATOM 1506 C CA . GLY A 1 190 ? -33.517 -15.941 30.633 1.00 55.53 190 GLY A CA 1
ATOM 1507 C C . GLY A 1 190 ? -33.007 -17.280 31.146 1.00 55.53 190 GLY A C 1
ATOM 1508 O O . GLY A 1 190 ? -33.154 -18.261 30.436 1.00 55.53 190 GLY A O 1
ATOM 1509 N N . ASN A 1 191 ? -32.382 -17.312 32.332 1.00 55.81 191 ASN A N 1
ATOM 1510 C CA . ASN A 1 191 ? -32.223 -18.540 33.144 1.00 55.81 191 ASN A CA 1
ATOM 1511 C C . ASN A 1 191 ? -31.690 -18.316 34.579 1.00 55.81 191 ASN A C 1
ATOM 1513 O O . ASN A 1 191 ? -31.314 -19.262 35.264 1.00 55.81 191 ASN A O 1
ATOM 1517 N N . SER A 1 192 ? -31.689 -17.086 35.094 1.00 53.09 192 SER A N 1
ATOM 1518 C CA . SER A 1 192 ? -31.422 -16.817 36.513 1.00 53.09 192 SER A CA 1
ATOM 1519 C C . SER A 1 192 ? -32.391 -15.752 37.010 1.00 53.09 192 SER A C 1
ATOM 1521 O O . SER A 1 192 ? -32.890 -14.978 36.202 1.00 53.09 192 SER A O 1
ATOM 1523 N N . SER A 1 193 ? -32.623 -15.674 38.317 1.00 58.12 193 SER A N 1
ATOM 1524 C CA . SER A 1 193 ? -33.466 -14.694 39.034 1.00 58.12 193 SER A CA 1
ATOM 1525 C C . SER A 1 193 ? -33.162 -13.202 38.774 1.00 58.12 193 SER A C 1
ATOM 1527 O O . SER A 1 193 ? -33.775 -12.337 39.391 1.00 58.12 193 SER A O 1
ATOM 1529 N N . LEU A 1 194 ? -32.261 -12.896 37.842 1.00 56.03 194 LEU A N 1
ATOM 1530 C CA . LEU A 1 194 ? -31.950 -11.578 37.309 1.00 56.03 194 LEU A CA 1
ATOM 1531 C C . LEU A 1 194 ? -32.174 -11.626 35.791 1.00 56.03 194 LEU A C 1
ATOM 1533 O O . LEU A 1 194 ? -31.440 -12.315 35.075 1.00 56.03 194 LEU A O 1
ATOM 1537 N N . ILE A 1 195 ? -33.204 -10.922 35.309 1.00 62.81 195 ILE A N 1
ATOM 1538 C CA . ILE A 1 195 ? -33.396 -10.663 33.877 1.00 62.81 195 ILE A CA 1
ATOM 1539 C C . ILE A 1 195 ? -32.272 -9.720 33.460 1.00 62.81 195 ILE A C 1
ATOM 1541 O O . ILE A 1 195 ? -32.180 -8.607 33.967 1.00 62.81 195 ILE A O 1
ATOM 1545 N N . ARG A 1 196 ? -31.410 -10.159 32.547 1.00 75.00 196 ARG A N 1
ATOM 1546 C CA . ARG A 1 196 ? -30.310 -9.335 32.031 1.00 75.00 196 ARG A CA 1
ATOM 1547 C C . ARG A 1 196 ? -30.674 -8.865 30.639 1.00 75.00 196 ARG A C 1
ATOM 1549 O O . ARG A 1 196 ? -31.013 -9.700 29.800 1.00 75.00 196 ARG A O 1
ATOM 1556 N N . ASN A 1 197 ? -30.614 -7.559 30.412 1.00 84.88 197 ASN A N 1
ATOM 1557 C CA . ASN A 1 197 ? -30.819 -6.970 29.098 1.00 84.88 197 ASN A CA 1
ATOM 1558 C C . ASN A 1 197 ? -29.456 -6.518 28.565 1.00 84.88 197 ASN A C 1
ATOM 1560 O O . ASN A 1 197 ? -28.712 -5.837 29.276 1.00 84.88 197 ASN A O 1
ATOM 1564 N N . VAL A 1 198 ? -29.139 -6.921 27.338 1.00 88.75 198 VAL A N 1
ATOM 1565 C CA . VAL A 1 198 ? -27.893 -6.579 26.647 1.00 88.75 198 VAL A CA 1
ATOM 1566 C C . VAL A 1 198 ? -28.230 -5.978 25.293 1.00 88.75 198 VAL A C 1
ATOM 1568 O O . VAL A 1 198 ? -29.085 -6.512 24.588 1.00 88.75 198 VAL A O 1
ATOM 1571 N N . GLN A 1 199 ? -27.575 -4.878 24.942 1.00 92.38 199 GLN A N 1
ATOM 1572 C CA . GLN A 1 199 ? -27.623 -4.302 23.601 1.00 92.38 199 GLN A CA 1
ATOM 1573 C C . GLN A 1 199 ? -26.197 -4.123 23.102 1.00 92.38 199 GLN A C 1
ATOM 1575 O O . GLN A 1 199 ? -25.399 -3.463 23.766 1.00 92.38 199 GLN A O 1
ATOM 1580 N N . ASP A 1 200 ? -25.911 -4.684 21.933 1.00 93.31 200 ASP A N 1
ATOM 1581 C CA . ASP A 1 200 ? -24.611 -4.576 21.282 1.00 93.31 200 ASP A CA 1
ATOM 1582 C C . ASP A 1 200 ? -24.601 -3.398 20.300 1.00 93.31 200 ASP A C 1
ATOM 1584 O O . ASP A 1 200 ? -25.640 -3.004 19.752 1.00 93.31 200 ASP A O 1
ATOM 1588 N N . PHE A 1 201 ? -23.416 -2.833 20.087 1.00 95.62 201 PHE A N 1
ATOM 1589 C CA . PHE A 1 201 ? -23.168 -1.661 19.261 1.00 95.62 201 PHE A CA 1
ATOM 1590 C C . PHE A 1 201 ? -21.892 -1.814 18.445 1.00 95.62 201 PHE A C 1
ATOM 1592 O O . PHE A 1 201 ? -20.963 -2.525 18.836 1.00 95.62 201 PHE A O 1
ATOM 1599 N N . TRP A 1 202 ? -21.827 -1.070 17.348 1.00 93.19 202 TRP A N 1
ATOM 1600 C CA . TRP A 1 202 ? -20.627 -0.912 16.542 1.00 93.19 202 TRP A CA 1
ATOM 1601 C C . TRP A 1 202 ? -20.507 0.517 16.007 1.00 93.19 202 TRP A C 1
ATOM 1603 O O . TRP A 1 202 ? -21.515 1.196 15.802 1.00 93.19 202 TRP A O 1
ATOM 1613 N N . ARG A 1 203 ? -19.291 0.985 15.742 1.00 91.06 203 ARG A N 1
ATOM 1614 C CA . ARG A 1 203 ? -19.052 2.178 14.914 1.00 91.06 203 ARG A CA 1
ATOM 1615 C C . ARG A 1 203 ? -17.706 2.092 14.212 1.00 91.06 203 ARG A C 1
ATOM 1617 O O . ARG A 1 203 ? -16.885 1.240 14.547 1.00 91.06 203 ARG A O 1
ATOM 1624 N N . TRP A 1 204 ? -17.511 2.957 13.226 1.00 83.94 204 TRP A N 1
ATOM 1625 C CA . TRP A 1 204 ? -16.204 3.147 12.611 1.00 83.94 204 TRP A CA 1
ATOM 1626 C C . TRP A 1 204 ? -15.284 3.861 13.598 1.00 83.94 204 TRP A C 1
ATOM 1628 O O . TRP A 1 204 ? -15.711 4.811 14.251 1.00 83.94 204 TRP A O 1
ATOM 1638 N N . VAL A 1 205 ? -14.051 3.378 13.711 1.00 77.56 205 VAL A N 1
ATOM 1639 C CA . VAL A 1 205 ? -12.972 4.091 14.392 1.00 77.56 205 VAL A CA 1
ATOM 1640 C C . VAL A 1 205 ? -12.621 5.303 13.530 1.00 77.56 205 VAL A C 1
ATOM 1642 O O . VAL A 1 205 ? -12.384 5.145 12.330 1.00 77.56 205 VAL A O 1
ATOM 1645 N N . GLU A 1 206 ? -12.663 6.487 14.138 1.00 62.22 206 GLU A N 1
ATOM 1646 C CA . GLU A 1 206 ? -12.225 7.749 13.524 1.00 62.22 206 GLU A CA 1
ATOM 1647 C C . GLU A 1 206 ? -10.699 7.864 13.484 1.00 62.22 206 GLU A C 1
ATOM 1649 O O . GLU A 1 206 ? -10.042 7.431 14.462 1.00 62.22 206 GLU A O 1
#

Sequence (206 aa):
MNYLITLLIAALSLNAFSQSDGREYPFPSNPDVNADGYIGLNDLLDLLEVYGQEFGPDQLFYTETEAVLDLGAMYYGECVLQCSQLQGDWKVADIKGIRKFRDDLQNTSWYWIDLETNGAQLPIIRANDLYTGFTNLDQFCNYRCACLTRAQPAVEYSFCYYETYSGLLLCVEEKLADGWNLLGGVSRGGNSSLIRNVQDFWRWVE

Solvent-accessible surface area (backbone atoms only — not comparable to full-atom values): 11833 Å² total; per-residue (Å²): 111,68,70,60,54,51,51,51,51,51,54,54,54,60,57,64,66,65,66,62,74,76,84,69,80,83,78,79,81,66,62,41,68,82,68,80,86,54,76,47,72,66,23,50,50,54,48,51,61,44,65,85,43,88,56,54,86,88,25,59,49,73,58,100,50,37,37,38,33,53,76,44,61,38,34,60,70,53,34,49,50,55,19,60,68,43,92,75,76,34,30,45,18,32,73,67,54,46,62,73,46,25,89,76,45,66,50,89,40,33,27,45,38,56,56,86,56,68,81,87,24,45,34,34,32,28,42,68,80,62,52,68,51,72,37,82,68,80,42,40,90,67,24,26,27,34,27,28,34,59,64,69,82,47,74,46,75,52,70,41,78,24,72,45,70,69,60,33,49,56,48,49,55,52,39,47,73,73,65,41,40,77,48,77,70,74,46,71,52,86,87,56,105,57,55,36,42,36,38,43,30,36,35,73,58,130

Radius of gyration: 29.1 Å; Cα contacts (8 Å, |Δi|>4): 304; chains: 1; bounding box: 94×37×62 Å